Protein AF-A0A3B9T027-F1 (afdb_monomer)

Solvent-accessible surface area (backbone atoms only — not comparable to full-atom values): 17750 Å² total; per-residue (Å²): 95,57,93,76,73,43,94,70,59,98,81,41,46,68,61,54,52,53,51,50,41,50,28,20,41,73,63,66,71,39,81,63,54,68,67,61,58,40,31,71,71,71,42,84,62,74,78,87,55,55,65,62,56,51,53,48,33,57,42,67,70,42,43,47,68,56,41,37,54,47,27,43,74,69,61,72,38,66,57,56,48,52,39,36,62,70,30,32,44,51,44,46,27,30,64,70,68,49,57,57,67,56,43,51,50,54,53,58,74,48,66,81,53,60,66,46,84,79,39,67,69,43,39,50,58,56,44,53,51,50,79,69,47,96,40,74,68,62,42,51,56,48,46,50,77,51,22,32,44,89,70,30,44,40,46,41,39,49,53,49,41,51,54,47,49,52,52,54,50,53,53,54,56,72,68,44,84,79,72,78,77,47,81,86,48,47,47,47,49,50,36,23,74,63,45,61,50,64,89,83,73,79,93,74,89,74,91,37,61,49,53,61,81,52,57,63,54,57,69,41,45,68,58,48,49,33,54,74,72,72,42,94,72,54,71,60,31,53,51,47,41,41,52,41,43,51,52,45,63,56,54,74,78,52,82,44,91,47,72,66,50,19,52,52,52,34,52,52,50,50,52,54,49,30,51,52,27,36,36,36,59,42,62,50,84,40,78,85,40,57,42,44,33,50,51,54,54,19,42,65,36,71,51,32,69,62,43,42,23,48,43,56,65,61,22,66,119

pLDDT: mean 86.24, std 10.93, range [41.25, 97.38]

Sequence (317 aa):
LTQLGLPCQPNDTEIMLAEIKRRFKQFLGKSCPRAVLNWIRGRNPGVTNRRNNYDLCFALEMDEQQTALFFQKHYLTLPFYVKSKVDAVFLYCLHYHKPYQTAVKLLEESSDFVNQENAHTATSQIRSIILQTDDDAVFSRYLSAHCYGNEQQFQLARKIIKLEIEHVKKHIIKFDTESQLTADRLNSATIFELLGYHYQRSEKAIEKKLPKRFTESLPNDVTLGKIIHDEEASYELLRKTMMLLRFYNFYSETVNPDHQTTNENLMDFHAELDEMLFSCGFAQTYLRHPFDCLLLYCANSYDPITTLHTVMEYGRN

Mean predicted aligned error: 7.41 Å

Structure (mmCIF, N/CA/C/O backbone):
data_AF-A0A3B9T027-F1
#
_entry.id   AF-A0A3B9T027-F1
#
loop_
_atom_site.group_PDB
_atom_site.id
_atom_site.type_symbol
_atom_site.label_atom_id
_atom_site.label_alt_id
_atom_site.label_comp_id
_atom_site.label_asym_id
_atom_site.label_entity_id
_atom_site.label_seq_id
_atom_site.pdbx_PDB_ins_code
_atom_site.Cartn_x
_atom_site.Cartn_y
_atom_site.Cartn_z
_atom_site.occupancy
_atom_site.B_iso_or_equiv
_atom_site.auth_seq_id
_atom_site.auth_comp_id
_atom_site.auth_asym_id
_atom_site.auth_atom_id
_atom_site.pdbx_PDB_model_num
ATOM 1 N N . LEU A 1 1 ? -22.800 4.878 8.081 1.00 86.19 1 LEU A N 1
ATOM 2 C CA . LEU A 1 1 ? -23.861 5.563 8.859 1.00 86.19 1 LEU A CA 1
ATOM 3 C C . LEU A 1 1 ? -25.253 5.129 8.416 1.00 86.19 1 LEU A C 1
ATOM 5 O O . LEU A 1 1 ? -25.971 4.595 9.245 1.00 86.19 1 LEU A O 1
ATOM 9 N N . THR A 1 2 ? -25.604 5.241 7.133 1.00 89.25 2 THR A N 1
ATOM 10 C CA . THR A 1 2 ? -26.867 4.685 6.597 1.00 89.25 2 THR A CA 1
ATOM 11 C C . THR A 1 2 ? -27.010 3.182 6.835 1.00 89.25 2 THR A C 1
ATOM 13 O O . THR A 1 2 ? -28.042 2.734 7.316 1.00 89.25 2 THR A O 1
ATOM 16 N N . GLN A 1 3 ? -25.935 2.417 6.621 1.00 88.38 3 GLN A N 1
ATOM 17 C CA . GLN A 1 3 ? -25.863 0.987 6.968 1.00 88.38 3 GLN A CA 1
ATOM 18 C C . GLN A 1 3 ? -26.057 0.700 8.469 1.00 88.38 3 GLN A C 1
ATOM 20 O O . GLN A 1 3 ? -26.401 -0.412 8.838 1.00 88.38 3 GLN A O 1
ATOM 25 N N . LEU A 1 4 ? -25.864 1.707 9.326 1.00 89.56 4 LEU A N 1
ATOM 26 C CA . LEU A 1 4 ? -26.034 1.626 10.779 1.00 89.56 4 LEU A CA 1
ATOM 27 C C . LEU A 1 4 ? -27.395 2.192 11.227 1.00 89.56 4 LEU A C 1
ATOM 29 O O . LEU A 1 4 ? -27.571 2.524 12.396 1.00 89.56 4 LEU A O 1
ATOM 33 N N . GLY A 1 5 ? -28.333 2.371 10.291 1.00 89.50 5 GLY A N 1
ATOM 34 C CA . GLY A 1 5 ? -29.695 2.833 10.564 1.00 89.50 5 GLY A CA 1
ATOM 35 C C . GLY A 1 5 ? -29.865 4.347 10.712 1.00 89.50 5 GLY A C 1
ATOM 36 O O . GLY A 1 5 ? -30.974 4.791 10.993 1.00 89.50 5 GLY A O 1
ATOM 37 N N . LEU A 1 6 ? -28.817 5.157 10.509 1.00 91.44 6 LEU A N 1
ATOM 38 C CA . LEU A 1 6 ? -28.948 6.618 10.518 1.00 91.44 6 LEU A CA 1
ATOM 39 C C . LEU A 1 6 ? -29.329 7.130 9.116 1.00 91.44 6 LEU A C 1
ATOM 41 O O . LEU A 1 6 ? -28.495 7.051 8.208 1.00 91.44 6 LEU A O 1
ATOM 45 N N . PRO A 1 7 ? -30.525 7.711 8.918 1.00 90.50 7 PRO A N 1
ATOM 46 C CA . PRO A 1 7 ? -30.864 8.360 7.660 1.00 90.50 7 PRO A CA 1
ATOM 47 C C . PRO A 1 7 ? -30.074 9.670 7.532 1.00 90.50 7 PRO A C 1
ATOM 49 O O . PRO A 1 7 ? -30.365 10.655 8.206 1.00 90.50 7 PRO A O 1
ATOM 52 N N . CYS A 1 8 ? -29.053 9.676 6.678 1.00 90.56 8 CYS A N 1
ATOM 53 C CA . CYS A 1 8 ? -28.268 10.864 6.351 1.00 90.56 8 CYS A CA 1
ATOM 54 C C . CYS A 1 8 ? -27.805 10.823 4.889 1.00 90.56 8 CYS A C 1
ATOM 56 O O . CYS A 1 8 ? -27.488 9.757 4.357 1.00 90.56 8 CYS A O 1
ATOM 58 N N . GLN A 1 9 ? -27.727 11.991 4.264 1.00 89.44 9 GLN A N 1
ATOM 59 C CA . GLN A 1 9 ? -27.165 12.220 2.938 1.00 89.44 9 GLN A CA 1
ATOM 60 C C . GLN A 1 9 ? -25.695 12.663 3.030 1.00 89.44 9 GLN A C 1
ATOM 62 O O . GLN A 1 9 ? -25.265 13.150 4.079 1.00 89.44 9 GLN A O 1
ATOM 67 N N . PRO A 1 10 ? -24.910 12.567 1.938 1.00 82.62 10 PRO A N 1
ATOM 68 C CA . PRO A 1 10 ? -23.506 12.999 1.927 1.00 82.62 10 PRO A CA 1
ATOM 69 C C . PRO A 1 10 ? -23.278 14.457 2.360 1.00 82.62 10 PRO A C 1
ATOM 71 O O . PRO A 1 10 ? -22.198 14.790 2.838 1.00 82.62 10 PRO A O 1
ATOM 74 N N . ASN A 1 11 ? -24.293 15.314 2.224 1.00 87.50 11 ASN A N 1
ATOM 75 C CA . ASN A 1 11 ? -24.213 16.736 2.563 1.00 87.50 11 ASN A CA 1
ATOM 76 C C . ASN A 1 11 ? -24.648 17.041 4.009 1.00 87.50 11 ASN A C 1
ATOM 78 O O . ASN A 1 11 ? -24.442 18.162 4.476 1.00 87.50 11 ASN A O 1
ATOM 82 N N . ASP A 1 12 ? -25.190 16.059 4.741 1.00 92.81 12 ASP A N 1
ATOM 83 C CA . ASP A 1 12 ? -25.722 16.223 6.101 1.00 92.81 12 ASP A CA 1
ATOM 84 C C . ASP A 1 12 ? -24.601 16.233 7.152 1.00 92.81 12 ASP A C 1
ATOM 86 O O . ASP A 1 12 ? -24.553 15.428 8.086 1.00 92.81 12 ASP A O 1
ATOM 90 N N . THR A 1 13 ? -23.660 17.163 6.986 1.00 92.56 13 THR A N 1
ATOM 91 C CA . THR A 1 13 ? -22.402 17.219 7.740 1.00 92.56 13 THR A CA 1
ATOM 92 C C . THR A 1 13 ? -22.642 17.278 9.249 1.00 92.56 13 THR A C 1
ATOM 94 O O . THR A 1 13 ? -22.005 16.539 9.996 1.00 92.56 13 THR A O 1
ATOM 97 N N . GLU A 1 14 ? -23.592 18.089 9.721 1.00 94.19 14 GLU A N 1
ATOM 98 C CA . GLU A 1 14 ? -23.877 18.214 11.157 1.00 94.19 14 GLU A CA 1
ATOM 99 C C . GLU A 1 14 ? -24.489 16.942 11.759 1.00 94.19 14 GLU A C 1
ATOM 101 O O . GLU A 1 14 ? -24.112 16.549 12.866 1.00 94.19 14 GLU A O 1
ATOM 106 N N . ILE A 1 15 ? -25.355 16.243 11.015 1.00 94.50 15 ILE A N 1
ATOM 107 C CA . ILE A 1 15 ? -25.936 14.962 11.446 1.00 94.50 15 ILE A CA 1
ATOM 108 C C . ILE A 1 15 ? -24.827 13.908 11.552 1.00 94.50 15 ILE A C 1
ATOM 110 O O . ILE A 1 15 ? -24.699 13.237 12.579 1.00 94.50 15 ILE A O 1
ATOM 114 N N . MET A 1 16 ? -23.970 13.810 10.529 1.00 94.12 16 MET A N 1
ATOM 115 C CA . MET A 1 16 ? -22.832 12.886 10.530 1.00 94.12 16 MET A CA 1
ATOM 116 C C . MET A 1 16 ? -21.851 13.184 11.673 1.00 94.12 16 MET A C 1
ATOM 118 O O . MET A 1 16 ? -21.392 12.265 12.353 1.00 94.12 16 MET A O 1
ATOM 122 N N . LEU A 1 17 ? -21.542 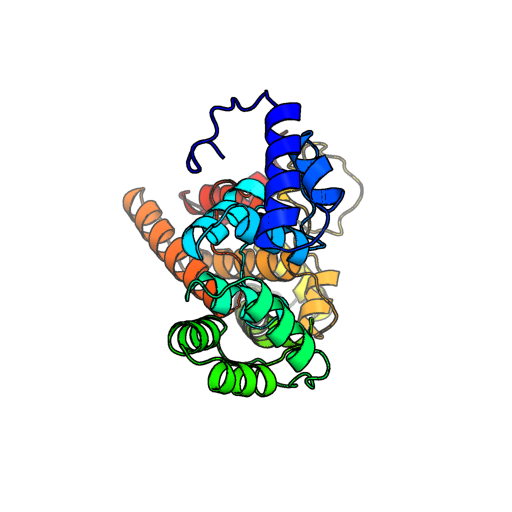14.462 11.923 1.00 95.00 17 LEU A N 1
ATOM 123 C CA . LEU A 1 17 ? -20.649 14.882 13.005 1.00 95.00 17 LEU A CA 1
ATOM 124 C C . LEU A 1 17 ? -21.231 14.568 14.389 1.00 95.00 17 LEU A C 1
ATOM 126 O O . LEU A 1 17 ? -20.488 14.123 15.268 1.00 95.00 17 LEU A O 1
ATOM 130 N N . ALA A 1 18 ? -22.525 14.815 14.603 1.00 95.44 18 ALA A N 1
ATOM 131 C CA . ALA A 1 18 ? -23.197 14.509 15.863 1.00 95.44 18 ALA A CA 1
ATOM 132 C C . ALA A 1 18 ? -23.176 13.002 16.147 1.00 95.44 18 ALA A C 1
ATOM 134 O O . ALA A 1 18 ? -22.784 12.583 17.240 1.00 95.44 18 ALA A O 1
ATOM 135 N N . GLU A 1 19 ? -23.505 12.192 15.143 1.00 95.81 19 GLU A N 1
ATOM 136 C CA . GLU A 1 19 ? -23.540 10.740 15.278 1.00 95.81 19 GLU A CA 1
ATOM 137 C C . GLU A 1 19 ? -22.152 10.139 15.507 1.00 95.81 19 GLU A C 1
ATOM 139 O O . GLU A 1 19 ? -21.972 9.312 16.400 1.00 95.81 19 GLU A O 1
ATOM 144 N N . ILE A 1 20 ? -21.133 10.596 14.774 1.00 94.94 20 ILE A N 1
ATOM 145 C CA . ILE A 1 20 ? -19.765 10.103 14.969 1.00 94.94 20 ILE A CA 1
ATOM 146 C C . ILE A 1 20 ? -19.249 10.473 16.365 1.00 94.94 20 ILE A C 1
ATOM 148 O O . ILE A 1 20 ? -18.671 9.626 17.045 1.00 94.94 20 ILE A O 1
ATOM 152 N N . LYS A 1 21 ? -19.518 11.688 16.867 1.00 96.56 21 LYS A N 1
ATOM 153 C CA . LYS A 1 21 ? -19.178 12.057 18.256 1.00 96.56 21 LYS A CA 1
ATOM 154 C C . LYS A 1 21 ? -19.879 11.160 19.279 1.00 96.56 21 LYS A C 1
ATOM 156 O O . LYS A 1 21 ? -19.240 10.733 20.242 1.00 96.56 21 LYS A O 1
ATOM 161 N N . ARG A 1 22 ? -21.171 10.874 19.077 1.00 96.62 22 ARG A N 1
ATOM 162 C CA . ARG A 1 22 ? -21.962 9.984 19.940 1.00 96.62 22 ARG A CA 1
ATOM 163 C C . ARG A 1 22 ? -21.354 8.582 19.979 1.00 96.62 22 ARG A C 1
ATOM 165 O O . ARG A 1 22 ? -21.135 8.051 21.065 1.00 96.62 22 ARG A O 1
ATOM 172 N N . ARG A 1 23 ? -21.011 8.029 18.814 1.00 96.19 23 ARG A N 1
ATOM 173 C CA . ARG A 1 23 ? -20.407 6.697 18.664 1.00 96.19 23 ARG A CA 1
ATOM 174 C C . ARG A 1 23 ? -19.023 6.592 19.298 1.00 96.19 23 ARG A C 1
ATOM 176 O O . ARG A 1 23 ? -18.778 5.646 20.038 1.00 96.19 23 ARG A O 1
ATOM 183 N N . PHE A 1 24 ? -18.156 7.588 19.110 1.00 96.81 24 PHE A N 1
ATOM 184 C CA . PHE A 1 24 ? -16.854 7.638 19.792 1.00 96.81 24 PHE A CA 1
ATOM 185 C C . PHE A 1 24 ? -17.002 7.598 21.320 1.00 96.81 24 PHE A C 1
ATOM 187 O O . PHE A 1 24 ? -16.288 6.857 21.995 1.00 96.81 24 PHE A O 1
ATOM 194 N N . LYS A 1 25 ? -17.966 8.344 21.872 1.00 96.38 25 LYS A N 1
ATOM 195 C CA . LYS A 1 25 ? -18.230 8.331 23.314 1.00 96.38 25 LYS A CA 1
ATOM 196 C C . LYS A 1 25 ? -18.799 6.988 23.781 1.00 96.38 25 LYS A C 1
ATOM 198 O O . LYS A 1 25 ? -18.360 6.486 24.808 1.00 96.38 25 LYS A O 1
ATOM 203 N N . GLN A 1 26 ? -19.761 6.428 23.047 1.00 95.12 26 GLN A N 1
ATOM 204 C CA . GLN A 1 26 ? -20.444 5.188 23.422 1.00 95.12 26 GLN A CA 1
ATOM 205 C C . GLN A 1 26 ? -19.527 3.962 23.338 1.00 95.12 26 GLN A C 1
ATOM 207 O O . GLN A 1 26 ? -19.472 3.189 24.287 1.00 95.12 26 GLN A O 1
ATOM 212 N N . PHE A 1 27 ? -18.832 3.776 22.215 1.00 94.38 27 PHE A N 1
ATOM 213 C CA . PHE A 1 27 ? -18.096 2.541 21.932 1.00 94.38 27 PHE A CA 1
ATOM 214 C C . PHE A 1 27 ? -16.625 2.607 22.349 1.00 94.38 27 PHE A C 1
ATOM 216 O O . PHE A 1 27 ? -16.059 1.602 22.769 1.00 94.38 27 PHE A O 1
ATOM 223 N N . LEU A 1 28 ? -16.001 3.786 22.261 1.00 95.50 28 LEU A N 1
ATOM 224 C CA . LEU A 1 28 ? -14.572 3.955 22.552 1.00 95.50 28 LEU A CA 1
ATOM 225 C C . LEU A 1 28 ? -14.315 4.684 23.878 1.00 95.50 28 LEU A C 1
ATOM 227 O O . LEU A 1 28 ? -13.164 4.798 24.291 1.00 95.50 28 LEU A O 1
ATOM 231 N N . GLY A 1 29 ? -15.353 5.219 24.531 1.00 94.19 29 GLY A N 1
ATOM 232 C CA . GLY A 1 29 ? -15.216 5.951 25.794 1.00 94.19 29 GLY A CA 1
ATOM 233 C C . GLY A 1 29 ? -14.419 7.256 25.688 1.00 94.19 29 GLY A C 1
ATOM 234 O O . GLY A 1 29 ? -13.969 7.776 26.706 1.00 94.19 29 GLY A O 1
ATOM 235 N N . LYS A 1 30 ? -14.219 7.802 24.478 1.00 94.19 30 LYS A N 1
ATOM 236 C CA . LYS A 1 30 ? -13.351 8.970 24.246 1.00 94.19 30 LYS A CA 1
ATOM 237 C C . LYS A 1 30 ? -13.949 9.989 23.281 1.00 94.19 30 LYS A C 1
ATOM 239 O O . LYS A 1 30 ? -14.942 9.733 22.605 1.00 94.19 30 LYS A O 1
ATOM 244 N N . SER A 1 31 ? -13.341 11.173 23.217 1.00 94.69 31 SER A N 1
ATOM 245 C CA . SER A 1 31 ? -13.745 12.219 22.277 1.00 94.69 31 SER A CA 1
ATOM 246 C C . SER A 1 31 ? -13.278 11.910 20.850 1.00 94.69 31 SER A C 1
ATOM 248 O O . SER A 1 31 ? -12.213 11.334 20.626 1.00 94.69 31 SER A O 1
ATOM 250 N N . CYS A 1 32 ? -14.085 12.309 19.863 1.00 93.31 32 CYS A N 1
ATOM 251 C CA . CYS A 1 32 ? -13.732 12.155 18.454 1.00 93.31 32 CYS A CA 1
ATOM 252 C C . CYS A 1 32 ? -12.531 13.056 18.093 1.00 93.31 32 CYS A C 1
ATOM 254 O O . CYS A 1 32 ? -12.613 14.275 18.293 1.00 93.31 32 CYS A O 1
ATOM 256 N N . PRO A 1 33 ? -11.445 12.511 17.508 1.00 91.81 33 PRO A N 1
ATOM 257 C CA . PRO A 1 33 ? -10.280 13.290 17.102 1.00 91.81 33 PRO A CA 1
ATOM 258 C C . PRO A 1 33 ? -10.619 14.388 16.088 1.00 91.81 33 PRO A C 1
ATOM 260 O O . PRO A 1 33 ? -11.419 14.192 15.170 1.00 91.81 33 PRO A O 1
ATOM 263 N N . ARG A 1 34 ? -9.929 15.535 16.178 1.00 90.19 34 ARG A N 1
ATOM 264 C CA . ARG A 1 34 ? -10.107 16.664 15.243 1.00 90.19 34 ARG A CA 1
ATOM 265 C C . ARG A 1 34 ? -9.846 16.274 13.784 1.00 90.19 34 ARG A C 1
ATOM 267 O O . ARG A 1 34 ? -10.499 16.812 12.897 1.00 90.19 34 ARG A O 1
ATOM 274 N N . ALA A 1 35 ? -8.922 15.342 13.541 1.00 87.25 35 ALA A N 1
ATOM 275 C CA . ALA A 1 35 ? -8.617 14.835 12.204 1.00 87.25 35 ALA A CA 1
ATOM 276 C C . ALA A 1 35 ? -9.842 14.177 11.543 1.00 87.25 35 ALA A C 1
ATOM 278 O O . ALA A 1 35 ? -10.186 14.532 10.420 1.00 87.25 35 ALA A O 1
ATOM 279 N N . VAL A 1 36 ? -10.551 13.312 12.277 1.00 88.94 36 VAL A N 1
ATOM 280 C CA . VAL A 1 36 ? -11.787 12.655 11.817 1.00 88.94 36 VAL A CA 1
ATOM 281 C C . VAL A 1 36 ? -12.885 13.689 11.559 1.00 88.94 36 VAL A C 1
ATOM 283 O O . VAL A 1 36 ? -13.520 13.677 10.509 1.00 88.94 36 VAL A O 1
ATOM 286 N N . LEU A 1 37 ? -13.058 14.652 12.472 1.00 90.88 37 LEU A N 1
ATOM 287 C CA . LEU A 1 37 ? -14.046 15.726 12.304 1.00 90.88 37 LEU A CA 1
ATOM 288 C C . LEU A 1 37 ? -13.762 16.595 11.071 1.00 90.88 37 LEU A C 1
ATOM 290 O O . LEU A 1 37 ? -14.684 17.028 10.389 1.00 90.88 37 LEU A O 1
ATOM 294 N N . ASN A 1 38 ? -12.492 16.882 10.788 1.00 89.75 38 ASN A N 1
ATOM 295 C CA . ASN A 1 38 ? -12.098 17.650 9.610 1.00 89.75 38 ASN A CA 1
ATOM 296 C C . ASN A 1 38 ? -12.300 16.865 8.311 1.00 89.75 38 ASN A C 1
ATOM 298 O O . ASN A 1 38 ? -12.631 17.473 7.296 1.00 89.75 38 ASN A O 1
ATOM 302 N N . TRP A 1 39 ? -12.118 15.545 8.350 1.00 87.19 39 TRP A N 1
ATOM 303 C CA . TRP A 1 39 ? -12.366 14.678 7.205 1.00 87.19 39 TRP A CA 1
ATOM 304 C C . TRP A 1 39 ? -13.842 14.669 6.802 1.00 87.19 39 TRP A C 1
ATOM 306 O O . TRP A 1 39 ? -14.159 14.909 5.642 1.00 87.19 39 TRP A O 1
ATOM 316 N N . ILE A 1 40 ? -14.750 14.535 7.774 1.00 87.38 40 ILE A N 1
ATOM 317 C CA . ILE A 1 40 ? -16.203 14.621 7.536 1.00 87.38 40 ILE A CA 1
ATOM 318 C C . ILE A 1 40 ? -16.594 15.991 6.953 1.00 87.38 40 ILE A C 1
ATOM 320 O O . ILE A 1 40 ? -17.523 16.087 6.162 1.00 87.38 40 ILE A O 1
ATOM 324 N N . ARG A 1 41 ? -15.849 17.053 7.290 1.00 89.88 41 ARG A N 1
ATOM 325 C CA . ARG A 1 41 ? -16.014 18.405 6.722 1.00 89.88 41 ARG A CA 1
ATOM 326 C C . ARG A 1 41 ? -15.372 18.590 5.339 1.00 89.88 41 ARG A C 1
ATOM 328 O O . ARG A 1 41 ? -15.240 19.722 4.883 1.00 89.88 41 ARG A O 1
ATOM 335 N N . GLY A 1 42 ? -14.923 17.516 4.694 1.00 85.25 42 GLY A N 1
ATOM 336 C CA . GLY A 1 42 ? -14.386 17.543 3.334 1.00 85.25 42 GLY A CA 1
ATOM 337 C C . GLY A 1 42 ? -12.890 17.838 3.222 1.00 85.25 42 GLY A C 1
ATOM 338 O O . GLY A 1 42 ? -12.400 18.037 2.113 1.00 85.25 42 GLY A O 1
ATOM 339 N N . ARG A 1 43 ? -12.124 17.862 4.325 1.00 84.75 43 ARG A N 1
ATOM 340 C CA . ARG A 1 43 ? -10.654 17.861 4.205 1.00 84.75 43 ARG A CA 1
ATOM 341 C C . ARG A 1 43 ? -10.167 16.464 3.846 1.00 84.75 43 ARG A C 1
ATOM 343 O O . ARG A 1 43 ? -10.634 15.487 4.420 1.00 84.75 43 ARG A O 1
ATOM 350 N N . ASN A 1 44 ? -9.167 16.372 2.973 1.00 73.38 44 ASN A N 1
ATOM 351 C CA . ASN A 1 44 ? -8.534 15.088 2.684 1.00 73.38 44 ASN A CA 1
ATOM 352 C C . ASN A 1 44 ? -7.973 14.476 3.976 1.00 73.38 44 ASN A C 1
ATOM 354 O O . ASN A 1 44 ? -7.309 15.181 4.750 1.00 73.38 44 ASN A O 1
ATOM 358 N N . PRO A 1 45 ? -8.254 13.194 4.243 1.00 69.25 45 PRO A N 1
ATOM 359 C CA . PRO A 1 45 ? -7.776 12.561 5.450 1.00 69.25 45 PRO A CA 1
ATOM 360 C C . PRO A 1 45 ? -6.265 12.326 5.345 1.00 69.25 45 PRO A C 1
AT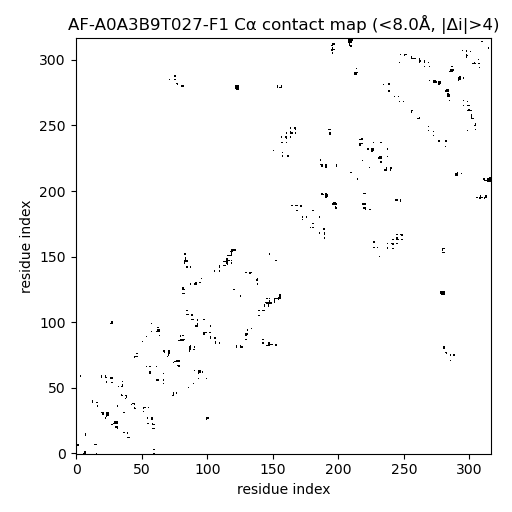OM 362 O O . PRO A 1 45 ? -5.751 11.904 4.312 1.00 69.25 45 PRO A O 1
ATOM 365 N N . GLY A 1 46 ? -5.538 12.604 6.426 1.00 65.56 46 GLY A N 1
ATOM 366 C CA . GLY A 1 46 ? -4.123 12.253 6.514 1.00 65.56 46 GLY A CA 1
ATOM 367 C C . GLY A 1 46 ? -3.942 10.771 6.846 1.00 65.56 46 GLY A C 1
ATOM 368 O O . GLY A 1 46 ? -4.674 10.221 7.667 1.00 65.56 46 GLY A O 1
ATOM 369 N N . VAL A 1 47 ? -2.926 10.137 6.262 1.00 63.72 47 VAL A N 1
ATOM 370 C CA . VAL A 1 47 ? -2.521 8.750 6.574 1.00 63.72 47 VAL A CA 1
ATOM 371 C C . VAL A 1 47 ? -1.557 8.645 7.763 1.00 63.72 47 VAL A C 1
ATOM 373 O O . VAL A 1 47 ? -1.255 7.547 8.217 1.00 63.72 47 VAL A O 1
ATOM 376 N N . THR A 1 48 ? -1.098 9.773 8.312 1.00 62.22 48 THR A N 1
ATOM 377 C CA . THR A 1 48 ? -0.033 9.818 9.329 1.00 62.22 48 THR A CA 1
ATOM 378 C C . THR A 1 48 ? -0.456 9.332 10.714 1.00 62.22 48 THR A C 1
ATOM 380 O O . THR A 1 48 ? 0.390 8.886 11.480 1.00 62.22 48 THR A O 1
ATOM 383 N N . ASN A 1 49 ? -1.748 9.374 11.053 1.00 74.94 49 ASN A N 1
ATOM 384 C CA . ASN A 1 49 ? -2.254 8.854 12.325 1.00 74.94 49 ASN A CA 1
ATOM 385 C C . ASN A 1 49 ? -3.260 7.722 12.078 1.00 74.94 49 ASN A C 1
ATOM 387 O O . ASN A 1 49 ? -4.467 7.894 12.253 1.00 74.94 49 ASN A O 1
ATOM 391 N N . ARG A 1 50 ? -2.738 6.562 11.651 1.00 79.56 50 ARG A N 1
ATOM 392 C CA . ARG A 1 50 ? -3.525 5.357 11.324 1.00 79.56 50 ARG A CA 1
ATOM 393 C C . ARG A 1 50 ? -4.424 4.905 12.476 1.00 79.56 50 ARG A C 1
ATOM 395 O O . ARG A 1 50 ? -5.532 4.446 12.223 1.00 79.56 50 ARG A O 1
ATOM 402 N N . ARG A 1 51 ? -4.014 5.125 13.732 1.00 88.38 51 ARG A N 1
ATOM 403 C CA . ARG A 1 51 ? -4.838 4.826 14.913 1.00 88.38 51 ARG A CA 1
ATOM 404 C C . ARG A 1 51 ? -6.185 5.546 14.876 1.00 88.38 51 ARG A C 1
ATOM 406 O O . ARG A 1 51 ? -7.201 4.901 15.089 1.00 88.38 51 ARG A O 1
ATOM 413 N N . ASN A 1 52 ? -6.219 6.835 14.524 1.00 89.12 52 ASN A N 1
ATOM 414 C CA . ASN A 1 52 ? -7.488 7.566 14.400 1.00 89.12 52 ASN A CA 1
ATOM 415 C C . ASN A 1 52 ? -8.419 6.947 13.345 1.00 89.12 52 ASN A C 1
ATOM 417 O O . ASN A 1 52 ? -9.638 7.023 13.489 1.00 89.12 52 ASN A O 1
ATOM 421 N N . ASN A 1 53 ? -7.853 6.355 12.289 1.00 89.56 53 ASN A N 1
ATOM 422 C CA . ASN A 1 53 ? -8.627 5.710 11.232 1.00 89.56 53 ASN A CA 1
ATOM 423 C C . ASN A 1 53 ? -9.223 4.387 11.729 1.00 89.56 53 ASN A C 1
ATOM 425 O O . ASN A 1 53 ? -10.403 4.143 11.499 1.00 89.56 53 ASN A O 1
ATOM 429 N N . TYR A 1 54 ? -8.466 3.577 12.478 1.00 93.62 54 TYR A N 1
ATOM 430 C CA . TYR A 1 54 ? -9.017 2.376 13.119 1.00 93.62 54 TYR A CA 1
ATOM 431 C C . TYR A 1 54 ? -10.045 2.709 14.194 1.00 93.62 54 TYR A C 1
ATOM 433 O O . TYR A 1 54 ? -11.098 2.087 14.235 1.00 93.62 54 TYR A O 1
ATOM 441 N N . ASP A 1 55 ? -9.794 3.728 15.017 1.00 94.38 55 ASP A N 1
ATOM 442 C CA . ASP A 1 55 ? -10.754 4.194 16.017 1.00 94.38 55 ASP A CA 1
ATOM 443 C C . ASP A 1 55 ? -12.093 4.578 15.368 1.00 94.38 55 ASP A C 1
ATOM 445 O O . ASP A 1 55 ? -13.164 4.256 15.880 1.00 94.38 55 ASP A O 1
ATOM 449 N N . LEU A 1 56 ? -12.041 5.242 14.210 1.00 93.38 56 LEU A N 1
ATOM 450 C CA . LEU A 1 56 ? -13.233 5.532 13.424 1.00 93.38 56 LEU A CA 1
ATOM 451 C C . LEU A 1 56 ? -13.914 4.246 12.934 1.00 93.38 56 LEU A C 1
ATOM 453 O O . LEU A 1 56 ? -15.132 4.152 13.037 1.00 93.38 56 LEU A O 1
ATOM 457 N N . CYS A 1 57 ? -13.159 3.263 12.439 1.00 94.88 57 CYS A N 1
ATOM 458 C CA . CYS A 1 57 ? -13.713 1.978 11.996 1.00 94.88 57 CYS A CA 1
ATOM 459 C C . CYS A 1 57 ? -14.414 1.239 13.149 1.00 94.88 57 CYS A C 1
ATOM 461 O O . CYS A 1 57 ? -15.547 0.800 12.979 1.00 94.88 57 CYS A O 1
ATOM 463 N N . PHE A 1 58 ? -13.821 1.223 14.349 1.00 96.19 58 PHE A N 1
ATOM 464 C CA . PHE A 1 58 ? -14.461 0.711 15.569 1.00 96.19 58 PHE A CA 1
ATOM 465 C C . PHE A 1 58 ? -15.738 1.474 15.923 1.00 96.19 58 PHE A C 1
ATOM 467 O O . PHE A 1 58 ? -16.761 0.868 16.224 1.00 96.19 58 PHE A O 1
ATOM 474 N N . ALA A 1 59 ? -15.709 2.809 15.873 1.00 95.69 59 ALA A N 1
ATOM 475 C CA . ALA A 1 59 ? -16.886 3.626 16.170 1.00 95.69 59 ALA A CA 1
ATOM 476 C C . ALA A 1 59 ? -18.022 3.393 15.158 1.00 95.69 59 ALA A C 1
ATOM 478 O O . ALA A 1 59 ? -19.200 3.556 15.486 1.00 95.69 59 ALA A O 1
ATOM 479 N N . LEU A 1 60 ? -17.669 3.027 13.926 1.00 94.69 60 LEU A N 1
ATOM 480 C CA . LEU A 1 60 ? -18.590 2.660 12.856 1.00 94.69 60 LEU A CA 1
ATOM 481 C C . LEU A 1 60 ? -18.927 1.163 12.836 1.00 94.69 60 LEU A C 1
ATOM 483 O O . LEU A 1 60 ? -19.634 0.750 11.923 1.00 94.69 60 LEU A O 1
ATOM 487 N N . GLU A 1 61 ? -18.464 0.393 13.826 1.00 94.94 61 GLU A N 1
ATOM 488 C CA . GLU A 1 61 ? -18.726 -1.045 13.962 1.00 94.94 61 GLU A CA 1
ATOM 489 C C . GLU A 1 61 ? -18.330 -1.838 12.702 1.00 94.94 61 GLU A C 1
ATOM 491 O O . GLU A 1 61 ? -19.004 -2.789 12.318 1.00 94.94 61 GLU A O 1
ATOM 496 N N . MET A 1 62 ? -17.252 -1.415 12.031 1.00 95.75 62 MET A N 1
ATOM 497 C CA . MET A 1 62 ? -16.737 -2.097 10.846 1.00 95.75 62 MET A CA 1
ATOM 498 C C . MET A 1 62 ? -16.004 -3.385 11.219 1.00 95.75 62 MET A C 1
ATOM 500 O O . MET A 1 62 ? -15.306 -3.431 12.230 1.00 95.75 62 MET A O 1
ATOM 504 N N . ASP A 1 63 ? -16.099 -4.396 10.362 1.00 94.50 63 ASP A N 1
ATOM 505 C CA . ASP A 1 63 ? -15.253 -5.591 10.421 1.00 94.50 63 ASP A CA 1
ATOM 506 C C . ASP A 1 63 ? -13.905 -5.392 9.692 1.00 94.50 63 ASP A C 1
ATOM 508 O O . ASP A 1 63 ? -13.601 -4.312 9.163 1.00 94.50 63 ASP A O 1
ATOM 512 N N . GLU A 1 64 ? -13.068 -6.434 9.667 1.00 93.88 64 GLU A N 1
ATOM 513 C CA . GLU A 1 64 ? -11.789 -6.443 8.945 1.00 93.88 64 GLU A CA 1
ATOM 514 C C . GLU A 1 64 ? -11.941 -6.061 7.458 1.00 93.88 64 GLU A C 1
ATOM 516 O O . GLU A 1 64 ? -11.201 -5.211 6.950 1.00 93.88 64 GLU A O 1
ATOM 521 N N . GLN A 1 65 ? -12.894 -6.673 6.749 1.00 92.19 65 GLN A N 1
ATOM 522 C CA . GLN A 1 65 ? -13.058 -6.516 5.301 1.00 92.19 65 GLN A CA 1
ATOM 523 C C . GLN A 1 65 ? -13.573 -5.117 4.951 1.00 92.19 65 GLN A C 1
ATOM 525 O O . GLN A 1 65 ? -13.058 -4.454 4.045 1.00 92.19 65 GLN A O 1
ATOM 530 N N . GLN A 1 66 ? -14.557 -4.634 5.704 1.00 93.94 66 GLN A N 1
ATOM 531 C CA . GLN A 1 66 ? -15.104 -3.288 5.596 1.00 93.94 66 GLN A CA 1
ATOM 532 C C . GLN A 1 66 ? -14.032 -2.240 5.887 1.00 93.94 66 GLN A C 1
ATOM 534 O O . GLN A 1 66 ? -13.912 -1.267 5.139 1.00 93.94 66 GLN A O 1
ATOM 539 N N . THR A 1 67 ? -13.207 -2.466 6.914 1.00 93.88 67 THR A N 1
ATOM 540 C CA . THR A 1 67 ? -12.074 -1.594 7.247 1.00 93.88 67 THR A CA 1
ATOM 541 C C . THR A 1 67 ? -11.063 -1.545 6.102 1.00 93.88 67 THR A C 1
ATOM 543 O O . THR A 1 67 ? -10.620 -0.461 5.716 1.00 93.88 67 THR A O 1
ATOM 546 N N . ALA A 1 68 ? -10.735 -2.686 5.491 1.00 89.56 68 ALA A N 1
ATOM 547 C CA . ALA A 1 68 ? -9.827 -2.722 4.349 1.00 89.56 68 ALA A CA 1
ATOM 548 C C . ALA A 1 68 ? -10.348 -1.961 3.139 1.00 89.56 68 ALA A C 1
ATOM 550 O O . ALA A 1 68 ? -9.639 -1.117 2.582 1.00 89.56 68 ALA A O 1
ATOM 551 N N . LEU A 1 69 ? -11.614 -2.174 2.795 1.00 87.69 69 LEU A N 1
ATOM 552 C CA . LEU A 1 69 ? -12.258 -1.451 1.710 1.00 87.69 69 LEU A CA 1
ATOM 553 C C . LEU A 1 69 ? -12.322 0.059 1.990 1.00 87.69 69 LEU A C 1
ATOM 555 O O . LEU A 1 69 ? -12.158 0.874 1.080 1.00 87.69 69 LEU A O 1
ATOM 559 N N . PHE A 1 70 ? -12.548 0.440 3.247 1.00 88.56 70 PHE A N 1
ATOM 560 C CA . PHE A 1 70 ? -12.599 1.831 3.682 1.00 88.56 70 PHE A CA 1
ATOM 561 C C . PHE A 1 7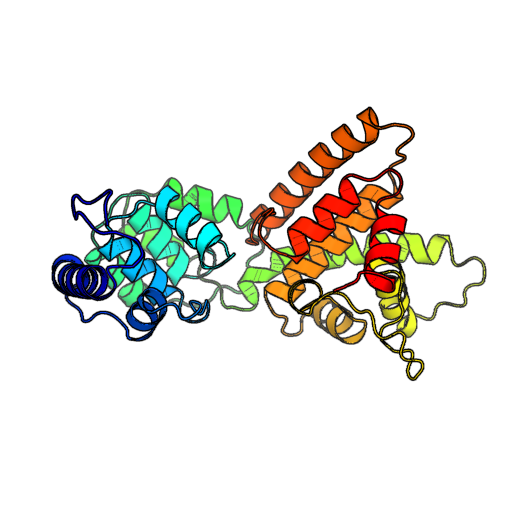0 ? -11.240 2.531 3.529 1.00 88.56 70 PHE A C 1
ATOM 563 O O . PHE A 1 70 ? -11.168 3.611 2.934 1.00 88.56 70 PHE A O 1
ATOM 570 N N . PHE A 1 71 ? -10.157 1.891 3.981 1.00 86.56 71 PHE A N 1
ATOM 571 C CA . PHE A 1 71 ? -8.790 2.397 3.825 1.00 86.56 71 PHE A CA 1
ATOM 572 C C . PHE A 1 71 ? -8.410 2.563 2.348 1.00 86.56 71 PHE A C 1
ATOM 574 O O . PHE A 1 71 ? -7.976 3.644 1.941 1.00 86.56 71 PHE A O 1
ATOM 581 N N . GLN A 1 72 ? -8.673 1.553 1.518 1.00 79.56 72 GLN A N 1
ATOM 582 C CA . GLN A 1 72 ? -8.386 1.620 0.084 1.00 79.56 72 GLN A CA 1
ATOM 583 C C . GLN A 1 72 ? -9.165 2.745 -0.610 1.00 79.56 72 GLN A C 1
ATOM 585 O O . GLN A 1 72 ? -8.600 3.502 -1.398 1.00 79.56 72 GLN A O 1
ATOM 590 N N . LYS A 1 73 ? -10.458 2.908 -0.305 1.00 81.06 73 LYS A N 1
ATOM 591 C CA . LYS A 1 73 ? -11.309 3.908 -0.971 1.00 81.06 73 LYS A CA 1
ATOM 592 C C . LYS A 1 73 ? -11.004 5.345 -0.570 1.00 81.06 73 LYS A C 1
ATOM 594 O O . LYS A 1 73 ? -11.075 6.222 -1.428 1.00 81.06 73 LYS A O 1
ATOM 599 N N . HIS A 1 74 ? -10.714 5.591 0.705 1.00 80.75 74 HIS A N 1
ATOM 600 C CA . HIS A 1 74 ? -10.646 6.954 1.242 1.00 80.75 74 HIS A CA 1
ATOM 601 C C . HIS A 1 74 ? -9.230 7.433 1.558 1.00 80.75 74 HIS A C 1
ATOM 603 O O . HIS A 1 74 ? -9.009 8.640 1.620 1.00 80.75 74 HIS A O 1
ATOM 609 N N . TYR A 1 75 ? -8.283 6.511 1.730 1.00 76.75 75 TYR A N 1
ATOM 610 C CA . TYR A 1 75 ? -6.903 6.816 2.106 1.00 76.75 75 TYR A CA 1
ATOM 611 C C . TYR A 1 75 ? -5.880 6.306 1.087 1.00 76.75 75 TYR A C 1
ATOM 613 O O . TYR A 1 75 ? -4.700 6.610 1.236 1.00 76.75 75 TYR A O 1
ATOM 621 N N . LEU A 1 76 ? -6.319 5.550 0.069 1.00 73.06 76 LEU A N 1
ATOM 622 C CA . LEU A 1 76 ? -5.470 4.976 -0.984 1.00 73.06 76 LEU A CA 1
ATOM 623 C C . LEU A 1 76 ? -4.279 4.176 -0.424 1.00 73.06 76 LEU A C 1
ATOM 625 O O . LEU A 1 76 ? -3.188 4.185 -0.979 1.00 73.06 76 LEU A O 1
ATOM 629 N N . THR A 1 77 ? -4.483 3.502 0.706 1.00 74.56 77 THR A N 1
ATOM 630 C CA . THR A 1 77 ? -3.460 2.718 1.406 1.00 74.56 77 THR A CA 1
ATOM 631 C C . THR A 1 77 ? -4.088 1.429 1.927 1.00 74.56 77 THR A C 1
ATOM 633 O O . THR A 1 77 ? -5.306 1.377 2.116 1.00 74.56 77 THR A O 1
ATOM 636 N N . LEU A 1 78 ? -3.292 0.387 2.180 1.00 76.81 78 LEU A N 1
ATOM 637 C CA . LEU A 1 78 ? -3.809 -0.779 2.896 1.00 76.81 78 LEU A CA 1
ATOM 638 C C . LEU A 1 78 ? -4.001 -0.453 4.376 1.00 76.81 78 LEU A C 1
ATOM 640 O O . LEU A 1 78 ? -3.198 0.305 4.936 1.00 76.81 78 LEU A O 1
ATOM 644 N N . PRO A 1 79 ? -5.005 -1.046 5.042 1.00 83.62 79 PRO A N 1
ATOM 645 C CA . PRO A 1 79 ? -4.950 -1.210 6.490 1.00 83.62 79 PRO A CA 1
ATOM 646 C C . PRO A 1 79 ? -3.928 -2.309 6.860 1.00 83.62 79 PRO A C 1
ATOM 648 O O . PRO A 1 79 ? -3.391 -2.999 6.000 1.00 83.62 79 PRO A O 1
ATOM 651 N N . PHE A 1 80 ? -3.725 -2.525 8.151 1.00 86.88 80 PHE A N 1
ATOM 652 C CA . PHE A 1 80 ? -3.123 -3.729 8.721 1.00 86.88 80 PHE A CA 1
ATOM 653 C C . PHE A 1 80 ? -1.720 -4.077 8.201 1.00 86.88 80 PHE A C 1
ATOM 655 O O . PHE A 1 80 ? -1.468 -5.199 7.768 1.00 86.88 80 PHE A O 1
ATOM 6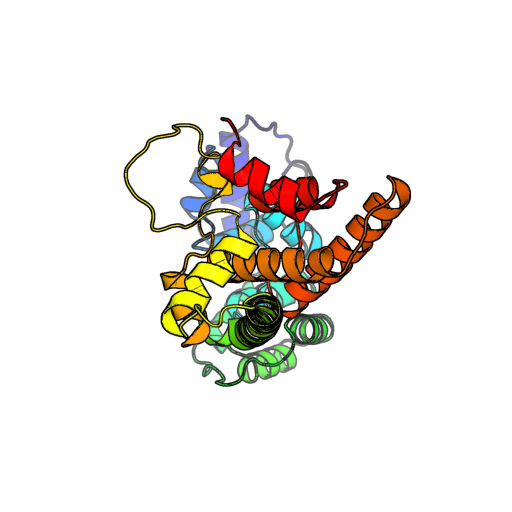62 N N . TYR A 1 81 ? -0.765 -3.151 8.293 1.00 82.00 81 TYR A N 1
ATOM 663 C CA . TYR A 1 81 ? 0.651 -3.505 8.203 1.00 82.00 81 TYR A CA 1
ATOM 664 C C . TYR A 1 81 ? 1.025 -4.404 9.386 1.00 82.00 81 TYR A C 1
ATOM 666 O O . TYR A 1 81 ? 1.453 -3.918 10.421 1.00 82.00 81 TYR A O 1
ATOM 674 N N . VAL A 1 82 ? 0.855 -5.720 9.256 1.00 82.75 82 VAL A N 1
ATOM 675 C CA . VAL A 1 82 ? 0.951 -6.682 10.375 1.00 82.75 82 VAL A CA 1
ATOM 676 C C . VAL A 1 82 ? 2.325 -6.767 11.049 1.00 82.75 82 VAL A C 1
ATOM 678 O O . VAL A 1 82 ? 2.448 -7.358 12.113 1.00 82.75 82 VAL A O 1
ATOM 681 N N . LYS A 1 83 ? 3.359 -6.162 10.455 1.00 81.00 83 LYS A N 1
ATOM 682 C CA . LYS A 1 83 ? 4.677 -5.980 11.083 1.00 81.00 83 LYS A CA 1
ATOM 683 C C . LYS A 1 83 ? 4.724 -4.781 12.041 1.00 81.00 83 LYS A C 1
ATOM 685 O O . LYS A 1 83 ? 5.576 -4.735 12.923 1.00 81.00 83 LYS A O 1
ATOM 690 N N . SER A 1 84 ? 3.801 -3.832 11.886 1.00 82.25 84 SER A N 1
ATOM 691 C CA . SER A 1 84 ? 3.523 -2.784 12.861 1.00 82.25 84 SER A CA 1
ATOM 692 C C . SER A 1 84 ? 2.622 -3.338 13.954 1.00 82.25 84 SER A C 1
ATOM 694 O O . SER A 1 84 ? 1.518 -3.825 13.708 1.00 82.25 84 SER A O 1
ATOM 696 N N . LYS A 1 85 ? 3.077 -3.170 15.192 1.00 86.38 85 LYS A N 1
ATOM 697 C CA . LYS A 1 85 ? 2.364 -3.574 16.402 1.00 86.38 85 LYS A CA 1
ATOM 698 C C . LYS A 1 85 ? 0.930 -3.049 16.457 1.00 86.38 85 LYS A C 1
ATOM 700 O O . LYS A 1 85 ? -0.000 -3.783 16.769 1.00 86.38 85 LYS A O 1
ATOM 705 N N . VAL A 1 86 ? 0.757 -1.772 16.117 1.00 89.12 86 VAL A N 1
ATOM 706 C CA . VAL A 1 86 ? -0.548 -1.102 16.163 1.00 89.12 86 VAL A CA 1
ATOM 707 C C . VAL A 1 86 ? -1.516 -1.741 15.174 1.00 89.12 86 VAL A C 1
ATOM 709 O O . VAL A 1 86 ? -2.653 -2.056 15.513 1.00 89.12 86 VAL A O 1
ATOM 712 N N . ASP A 1 87 ? -1.042 -1.954 13.956 1.00 89.75 87 ASP A N 1
ATOM 713 C CA . ASP A 1 87 ? -1.832 -2.495 12.862 1.00 89.75 87 ASP A CA 1
ATOM 714 C C . ASP A 1 87 ? -2.158 -3.981 13.070 1.00 89.75 87 ASP A C 1
ATOM 716 O O . ASP A 1 87 ? -3.274 -4.397 12.766 1.00 89.75 87 ASP A O 1
ATOM 720 N N . ALA A 1 88 ? -1.231 -4.759 13.638 1.00 91.06 88 ALA A N 1
ATOM 721 C CA . ALA A 1 88 ? -1.455 -6.154 14.012 1.00 91.06 88 ALA A CA 1
ATOM 722 C C . ALA A 1 88 ? -2.554 -6.295 15.076 1.00 91.06 88 ALA A C 1
ATOM 724 O O . ALA A 1 88 ? -3.452 -7.120 14.917 1.00 91.06 88 ALA A O 1
ATOM 725 N N . VAL A 1 89 ? -2.523 -5.466 16.129 1.00 94.00 89 VAL A N 1
ATOM 726 C CA . VAL A 1 89 ? -3.563 -5.467 17.174 1.00 94.00 89 VAL A CA 1
ATOM 727 C C . VAL A 1 89 ? -4.926 -5.128 16.577 1.00 94.00 89 VAL A C 1
ATOM 729 O O . VAL A 1 89 ? -5.909 -5.812 16.853 1.00 94.00 89 VAL A O 1
ATOM 732 N N . PHE A 1 90 ? -5.001 -4.098 15.731 1.00 95.31 90 PHE A N 1
ATOM 733 C CA . PHE A 1 90 ? -6.269 -3.727 15.111 1.00 95.31 90 PHE A CA 1
ATOM 734 C C . PHE A 1 90 ? -6.783 -4.779 14.126 1.00 95.31 90 PHE A C 1
ATOM 736 O O . PHE A 1 90 ? -7.989 -5.014 14.111 1.00 95.31 90 PHE A O 1
ATOM 743 N N . LEU A 1 91 ? -5.906 -5.444 13.365 1.00 94.50 91 LEU A N 1
ATOM 744 C CA . LEU A 1 91 ? -6.292 -6.583 12.529 1.00 94.50 91 LEU A CA 1
ATOM 745 C C . LEU A 1 91 ? -6.929 -7.686 13.375 1.00 94.50 91 LEU A C 1
ATOM 747 O O . LEU A 1 91 ? -8.048 -8.100 13.092 1.00 94.50 91 LEU A O 1
ATOM 751 N N . TYR A 1 92 ? -6.227 -8.123 14.423 1.00 95.62 92 TYR A N 1
ATOM 752 C CA . TYR A 1 92 ? -6.689 -9.170 15.330 1.00 95.62 92 TYR A CA 1
ATOM 753 C C . TYR A 1 92 ? -8.064 -8.837 15.920 1.00 95.62 92 TYR A C 1
ATOM 755 O O . TYR A 1 92 ? -9.008 -9.621 15.813 1.00 95.62 92 TYR A O 1
ATOM 763 N N . CYS A 1 93 ? -8.210 -7.637 16.490 1.00 96.75 93 CYS A N 1
ATOM 764 C CA . CYS A 1 93 ? -9.458 -7.250 17.133 1.00 96.75 93 CYS A CA 1
ATOM 765 C C . CYS A 1 93 ? -10.620 -7.087 16.143 1.00 96.75 93 CYS A C 1
ATOM 767 O O . CYS A 1 93 ? -11.737 -7.467 16.480 1.00 96.75 93 CYS A O 1
ATOM 769 N N . LEU A 1 94 ? -10.387 -6.547 14.942 1.00 96.44 94 LEU A N 1
ATOM 770 C CA . LEU A 1 94 ? -11.445 -6.381 13.936 1.00 96.44 94 LEU A CA 1
ATOM 771 C C . LEU A 1 94 ? -11.843 -7.705 13.279 1.00 96.44 94 LEU A C 1
ATOM 773 O O . LEU A 1 94 ? -13.010 -7.868 12.933 1.00 96.44 94 LEU A O 1
ATOM 777 N N . HIS A 1 95 ? -10.906 -8.645 13.134 1.00 96.00 95 HIS A N 1
ATOM 778 C CA . HIS A 1 95 ? -11.178 -9.971 12.583 1.00 96.00 95 HIS A CA 1
ATOM 779 C C . HIS A 1 95 ? -12.037 -10.821 13.529 1.00 96.00 95 HIS A C 1
ATOM 781 O O . HIS A 1 95 ? -13.043 -11.385 13.114 1.00 96.00 95 HIS A O 1
ATOM 787 N N . TYR A 1 96 ? -11.688 -10.858 14.819 1.00 95.69 96 TYR A N 1
ATOM 788 C CA . TYR A 1 96 ? -12.420 -11.636 15.829 1.00 95.69 96 TYR A CA 1
ATOM 789 C C . TYR A 1 96 ? -13.506 -10.837 16.561 1.00 95.69 96 TYR A C 1
ATOM 791 O O . TYR A 1 96 ? -13.984 -11.261 17.614 1.00 95.69 96 TYR A O 1
ATOM 799 N N . HIS A 1 97 ? -13.874 -9.660 16.044 1.00 94.94 97 HIS A N 1
ATOM 800 C CA . HIS A 1 97 ? -14.875 -8.762 16.632 1.00 94.94 97 HIS A CA 1
ATOM 801 C C . HIS A 1 97 ? -14.665 -8.486 18.135 1.00 94.94 97 HIS A C 1
ATOM 803 O O . HIS A 1 97 ? -15.619 -8.378 18.912 1.00 94.94 97 HIS A O 1
ATOM 809 N N . LYS A 1 98 ? -13.404 -8.370 18.570 1.00 95.69 98 LYS A N 1
ATOM 810 C CA . LYS A 1 98 ? -13.073 -8.034 19.958 1.00 95.69 98 LYS A CA 1
ATOM 811 C C . LYS A 1 98 ? -13.505 -6.590 20.254 1.00 95.69 98 LYS A C 1
ATOM 813 O O . LYS A 1 98 ? -13.387 -5.723 19.385 1.00 95.69 98 LYS A O 1
ATOM 818 N N . PRO A 1 99 ? -13.961 -6.285 21.479 1.00 95.00 99 PRO A N 1
ATOM 819 C CA . PRO A 1 99 ? -14.324 -4.923 21.849 1.00 95.00 99 PRO A CA 1
ATOM 820 C C . PRO A 1 99 ? -13.103 -3.995 21.814 1.00 95.00 99 PRO A C 1
ATOM 822 O O . PRO A 1 99 ? -11.964 -4.420 22.015 1.00 95.00 99 PRO A O 1
ATOM 825 N N . TYR A 1 100 ? -13.340 -2.695 21.625 1.00 96.00 100 TYR A N 1
ATOM 826 C CA . TYR A 1 100 ? -12.270 -1.694 21.545 1.00 96.00 100 TYR A CA 1
ATOM 827 C C . TYR A 1 100 ? -11.340 -1.701 22.772 1.00 96.00 100 TYR A C 1
ATOM 829 O O . TYR A 1 100 ? -10.140 -1.464 22.656 1.00 96.00 100 TYR A O 1
ATOM 837 N N . GLN A 1 101 ? -11.876 -2.017 23.953 1.00 95.38 101 GLN A N 1
ATOM 838 C CA . GLN A 1 101 ? -11.121 -2.130 25.200 1.00 95.38 101 GLN A CA 1
ATOM 839 C C . GLN A 1 101 ? -10.037 -3.214 25.127 1.00 95.38 101 GLN A C 1
ATOM 841 O O . GLN A 1 101 ? -8.959 -3.017 25.681 1.00 95.38 101 GLN A O 1
ATOM 846 N N . THR A 1 102 ? -10.275 -4.313 24.402 1.00 96.19 102 THR A N 1
ATOM 847 C CA . THR A 1 102 ? -9.254 -5.343 24.158 1.00 96.19 102 THR A CA 1
ATOM 848 C C . THR A 1 102 ? -8.112 -4.780 23.318 1.00 96.19 102 THR A C 1
ATOM 850 O O . THR A 1 102 ? -6.951 -4.987 23.661 1.00 96.19 102 THR A O 1
ATOM 853 N N . ALA A 1 103 ? -8.414 -3.996 22.276 1.00 95.88 103 ALA A N 1
ATOM 854 C CA . ALA A 1 103 ? -7.382 -3.336 21.477 1.00 95.88 103 ALA A CA 1
ATOM 855 C C . ALA A 1 103 ? -6.550 -2.358 22.325 1.00 95.88 103 ALA A C 1
ATOM 857 O O . ALA A 1 103 ? -5.329 -2.341 22.218 1.00 95.88 103 ALA A O 1
ATOM 858 N N . VAL A 1 104 ? -7.188 -1.572 23.202 1.00 95.25 104 VAL A N 1
ATOM 859 C CA . VAL A 1 104 ? -6.481 -0.669 24.130 1.00 95.25 104 VAL A CA 1
ATOM 860 C C . VAL A 1 104 ? -5.551 -1.453 25.054 1.00 95.25 104 VAL A C 1
ATOM 862 O O . VAL A 1 104 ? -4.367 -1.136 25.109 1.00 95.25 104 VAL A O 1
ATOM 865 N N . LYS A 1 105 ? -6.061 -2.509 25.697 1.00 95.75 105 LYS A N 1
ATOM 866 C CA . LYS A 1 105 ? -5.282 -3.372 26.590 1.00 95.75 105 LYS A CA 1
ATOM 867 C C . LYS A 1 105 ? -4.066 -3.975 25.879 1.00 95.75 105 LYS A C 1
ATOM 869 O O . LYS A 1 105 ? -2.955 -3.851 26.374 1.00 95.75 105 LYS A O 1
ATOM 874 N N . LEU A 1 106 ? -4.252 -4.571 24.700 1.00 95.00 106 LEU A N 1
ATOM 875 C CA . LEU A 1 106 ? -3.156 -5.175 23.932 1.00 95.00 106 LEU A CA 1
ATOM 876 C C . LEU A 1 106 ? -2.124 -4.135 23.470 1.00 95.00 106 LEU A C 1
ATOM 878 O O . LEU A 1 106 ? -0.928 -4.419 23.437 1.00 95.00 106 LEU A O 1
ATOM 882 N N . LEU A 1 107 ? -2.550 -2.918 23.119 1.00 93.62 107 LEU A N 1
ATOM 883 C CA . LEU A 1 107 ? -1.631 -1.827 22.772 1.00 93.62 107 LEU A CA 1
ATOM 884 C C . LEU A 1 107 ? -0.814 -1.341 23.977 1.00 93.62 107 LEU A C 1
ATOM 886 O O . LEU A 1 107 ? 0.348 -0.982 23.800 1.00 93.62 107 LEU A O 1
ATOM 890 N N . GLU A 1 108 ? -1.415 -1.315 25.167 1.00 93.38 108 GLU A N 1
ATOM 891 C CA . GLU A 1 108 ? -0.743 -0.965 26.423 1.00 93.38 108 GLU A CA 1
ATOM 892 C C . GLU A 1 108 ? 0.241 -2.057 26.845 1.00 93.38 108 GLU A C 1
ATOM 894 O O . GLU A 1 108 ? 1.412 -1.768 27.040 1.0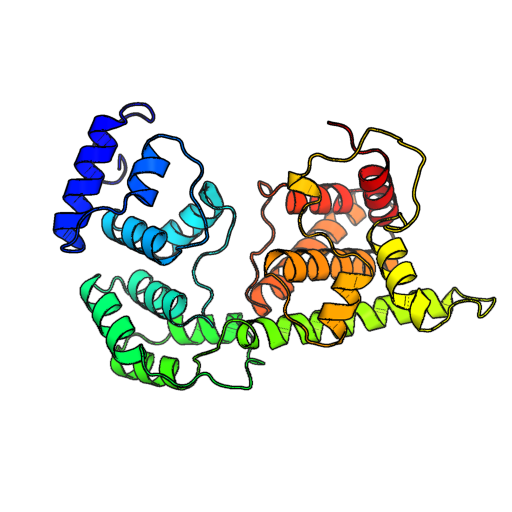0 93.38 108 GLU A O 1
ATOM 899 N N . GLU A 1 109 ? -0.185 -3.321 26.890 1.00 91.56 109 GLU A N 1
ATOM 900 C CA . GLU A 1 109 ? 0.682 -4.457 27.244 1.00 91.56 109 GLU A CA 1
ATOM 901 C C . GLU A 1 109 ? 1.871 -4.609 26.293 1.00 91.56 109 GLU A C 1
ATOM 903 O O . GLU A 1 109 ? 2.955 -5.032 26.691 1.00 91.56 109 GLU A O 1
ATOM 908 N N . SER A 1 110 ? 1.671 -4.252 25.028 1.00 89.88 110 SER A N 1
ATOM 909 C CA . SER A 1 110 ? 2.705 -4.352 24.011 1.00 89.88 110 SER A CA 1
ATOM 910 C C . SER A 1 110 ? 3.579 -3.102 23.910 1.00 89.88 110 SER A C 1
ATOM 912 O O . SER A 1 110 ? 4.516 -3.098 23.109 1.00 89.88 110 SER A O 1
ATOM 914 N N . SER A 1 111 ? 3.322 -2.031 24.682 1.00 87.00 111 SER A N 1
ATOM 915 C CA . SER A 1 111 ? 4.046 -0.751 24.570 1.00 87.00 111 SER A CA 1
ATOM 916 C C . SER A 1 111 ? 5.559 -0.927 24.655 1.00 87.00 111 SER A C 1
ATOM 918 O O . SER A 1 111 ? 6.268 -0.338 23.839 1.00 87.00 111 SER A O 1
ATOM 920 N N . ASP A 1 112 ? 5.997 -1.827 25.534 1.00 86.19 112 ASP A N 1
ATOM 921 C CA . ASP A 1 112 ? 7.395 -2.019 25.925 1.00 86.19 112 ASP A CA 1
ATOM 922 C C . ASP A 1 112 ? 8.061 -3.214 25.222 1.00 86.19 112 ASP A C 1
ATOM 924 O O . ASP A 1 112 ? 9.170 -3.618 25.572 1.00 86.19 112 ASP A O 1
ATOM 928 N N . PHE A 1 113 ? 7.399 -3.809 24.224 1.00 87.88 113 PHE A N 1
ATOM 929 C CA . PHE A 1 113 ? 7.985 -4.905 23.454 1.00 87.88 113 PHE A CA 1
ATOM 930 C C . PHE A 1 113 ? 9.218 -4.442 22.675 1.00 87.88 113 PHE A C 1
ATOM 932 O O . PHE A 1 113 ? 9.231 -3.380 22.049 1.00 87.88 113 PHE A O 1
ATOM 939 N N . VAL A 1 114 ? 10.252 -5.281 22.696 1.00 84.38 114 VAL A N 1
ATOM 940 C CA . VAL A 1 114 ? 11.515 -5.031 22.001 1.00 84.38 114 VAL A CA 1
ATOM 941 C C . VAL A 1 114 ? 11.344 -5.327 20.512 1.00 84.38 114 VAL A C 1
ATOM 943 O O . VAL A 1 114 ? 10.791 -6.360 20.130 1.00 84.38 114 VAL A O 1
ATOM 946 N N . ASN A 1 115 ? 11.837 -4.418 19.669 1.00 82.62 115 ASN A N 1
ATOM 947 C CA . ASN A 1 115 ? 11.852 -4.626 18.226 1.00 82.62 115 ASN A CA 1
ATOM 948 C C . ASN A 1 115 ? 12.822 -5.749 17.856 1.00 82.62 115 ASN A C 1
ATOM 950 O O . ASN A 1 115 ? 13.974 -5.760 18.282 1.00 82.62 115 ASN A O 1
ATOM 954 N N . GLN A 1 116 ? 12.357 -6.655 17.011 1.00 81.81 116 GLN A N 1
ATOM 955 C CA . GLN A 1 116 ? 13.137 -7.745 16.454 1.00 81.81 116 GLN A CA 1
ATOM 956 C C . GLN A 1 116 ? 13.966 -7.251 15.265 1.00 81.81 116 GLN A C 1
ATOM 958 O O . GLN A 1 116 ? 13.505 -6.428 14.470 1.00 81.81 116 GLN A O 1
ATOM 963 N N . GLU A 1 117 ? 15.182 -7.778 15.120 1.00 72.00 117 GLU A N 1
ATOM 964 C CA . GLU A 1 117 ? 16.139 -7.311 14.107 1.00 72.00 117 GLU A CA 1
ATOM 965 C C . GLU A 1 117 ? 15.897 -7.904 12.711 1.00 72.00 117 GLU A C 1
ATOM 967 O O . GLU A 1 117 ? 16.217 -7.258 11.716 1.00 72.00 117 GLU A O 1
ATOM 972 N N . ASN A 1 118 ? 15.288 -9.094 12.626 1.00 71.44 118 ASN A N 1
ATOM 973 C CA . ASN A 1 118 ? 15.173 -9.869 11.385 1.00 71.44 118 ASN A CA 1
ATOM 974 C C . ASN A 1 118 ? 13.709 -10.062 10.956 1.00 71.44 118 ASN A C 1
ATOM 976 O O . ASN A 1 118 ? 13.045 -11.025 11.343 1.00 71.44 118 ASN A O 1
ATOM 980 N N . ALA A 1 119 ? 13.203 -9.173 10.102 1.00 70.62 119 ALA A N 1
ATOM 981 C CA . ALA A 1 119 ? 11.841 -9.206 9.560 1.00 70.62 119 ALA A CA 1
ATOM 982 C C . ALA A 1 119 ? 11.763 -9.849 8.162 1.00 70.62 119 ALA A C 1
ATOM 984 O O . ALA A 1 119 ? 11.055 -9.359 7.271 1.00 70.62 119 ALA A O 1
ATOM 985 N N . HIS A 1 120 ? 12.500 -10.941 7.946 1.00 67.75 120 HIS A N 1
ATOM 986 C CA . HIS A 1 120 ? 12.524 -11.652 6.660 1.00 67.75 120 HIS A CA 1
ATOM 987 C C . HIS A 1 120 ? 11.290 -12.518 6.409 1.00 67.75 120 HIS A C 1
ATOM 989 O O . HIS A 1 120 ? 11.051 -12.912 5.269 1.00 67.75 120 HIS A O 1
ATOM 995 N N . THR A 1 121 ? 10.503 -12.795 7.446 1.00 74.44 121 THR A N 1
ATOM 996 C CA . THR A 1 121 ? 9.236 -13.512 7.313 1.00 74.44 121 THR A CA 1
ATOM 997 C C . THR A 1 121 ? 8.298 -12.745 6.383 1.00 74.44 121 THR A C 1
ATOM 999 O O . THR A 1 121 ? 8.158 -11.516 6.485 1.00 74.44 121 THR A O 1
ATOM 1002 N N . ALA A 1 122 ? 7.659 -13.475 5.468 1.00 77.06 122 ALA A N 1
ATOM 1003 C CA . ALA A 1 122 ? 6.696 -12.898 4.545 1.00 77.06 122 ALA A CA 1
ATOM 1004 C C . ALA A 1 122 ? 5.531 -12.279 5.325 1.00 77.06 122 ALA A C 1
ATOM 1006 O O . ALA A 1 122 ? 4.981 -12.891 6.245 1.00 77.06 122 ALA A O 1
ATOM 1007 N N . THR A 1 123 ? 5.136 -11.060 4.956 1.00 80.19 123 THR A N 1
ATOM 1008 C CA . THR A 1 123 ? 4.041 -10.342 5.623 1.00 80.19 123 THR A CA 1
ATOM 1009 C C . THR A 1 123 ? 2.726 -11.124 5.524 1.00 80.19 123 THR A C 1
ATOM 1011 O O . THR A 1 123 ? 1.938 -11.137 6.467 1.00 80.19 123 THR A O 1
ATOM 1014 N N . SER A 1 124 ? 2.525 -11.857 4.426 1.00 77.25 124 SER A N 1
ATOM 1015 C CA . SER A 1 124 ? 1.401 -12.776 4.223 1.00 77.25 124 SER A CA 1
ATOM 1016 C C . SER A 1 124 ? 1.345 -13.905 5.258 1.00 77.25 124 SER A C 1
ATOM 1018 O O . SER A 1 124 ? 0.273 -14.207 5.779 1.00 77.25 124 SER A O 1
ATOM 1020 N N . GLN A 1 125 ? 2.494 -14.490 5.610 1.00 81.94 125 GLN A N 1
ATOM 1021 C CA . GLN A 1 125 ? 2.590 -15.537 6.631 1.00 81.94 125 GLN A CA 1
ATOM 1022 C C . GLN A 1 125 ? 2.278 -14.980 8.021 1.00 81.94 125 GLN A C 1
ATOM 1024 O O . GLN A 1 125 ? 1.503 -15.583 8.757 1.00 81.94 125 GLN A O 1
ATOM 1029 N N . ILE A 1 126 ? 2.818 -13.799 8.349 1.00 84.00 126 ILE A N 1
ATOM 1030 C CA . ILE A 1 126 ? 2.507 -13.098 9.605 1.00 84.00 126 ILE A CA 1
ATOM 1031 C C . ILE A 1 126 ? 0.998 -12.868 9.707 1.00 84.00 126 ILE A C 1
ATOM 1033 O O . ILE A 1 126 ? 0.377 -13.220 10.707 1.00 84.00 126 ILE A O 1
ATOM 1037 N N . ARG A 1 127 ? 0.386 -12.348 8.637 1.00 86.88 127 ARG A N 1
ATOM 1038 C CA . ARG A 1 127 ? -1.060 -12.128 8.578 1.00 86.88 127 ARG A CA 1
ATOM 1039 C C . ARG A 1 127 ? -1.837 -13.428 8.778 1.00 86.88 127 ARG A C 1
ATOM 1041 O O . ARG A 1 127 ? -2.753 -13.446 9.588 1.00 86.88 127 ARG A O 1
ATOM 1048 N N . SER A 1 128 ? -1.458 -14.509 8.097 1.00 88.06 128 SER A N 1
ATOM 1049 C CA . SER A 1 128 ? -2.122 -15.811 8.241 1.00 88.06 128 SER A CA 1
ATOM 1050 C C . SER A 1 128 ? -2.102 -16.322 9.682 1.00 88.06 128 SER A C 1
ATOM 1052 O O . SER A 1 128 ? -3.106 -16.857 10.136 1.00 88.06 128 SER A O 1
ATOM 1054 N N . ILE A 1 129 ? -0.990 -16.150 10.402 1.00 89.50 129 ILE A N 1
ATOM 1055 C CA . ILE A 1 129 ? -0.877 -16.584 11.802 1.00 89.50 129 ILE A CA 1
ATOM 1056 C C . ILE A 1 129 ? -1.815 -15.769 12.699 1.00 89.50 129 ILE A C 1
ATOM 1058 O O . ILE A 1 129 ? -2.529 -16.344 13.519 1.00 89.50 129 ILE A O 1
ATOM 1062 N N . ILE A 1 130 ? -1.863 -14.444 12.515 1.00 90.94 130 ILE A N 1
ATOM 1063 C CA . ILE A 1 130 ? -2.770 -13.567 13.272 1.00 90.94 130 ILE A CA 1
ATOM 1064 C C . ILE A 1 130 ? -4.231 -13.987 13.064 1.00 90.94 130 ILE A C 1
ATOM 1066 O O . ILE A 1 130 ? -4.974 -14.103 14.032 1.00 90.94 130 ILE A O 1
ATOM 1070 N N . LEU A 1 131 ? -4.622 -14.268 11.818 1.00 91.44 131 LEU A N 1
ATOM 1071 C CA . LEU A 1 131 ? -5.982 -14.689 11.451 1.00 91.44 131 LEU A CA 1
ATOM 1072 C C . LEU A 1 131 ? -6.344 -16.117 11.902 1.00 91.44 131 LEU A C 1
ATOM 1074 O O . LEU A 1 131 ? -7.486 -16.542 11.745 1.00 91.44 131 LEU A O 1
ATOM 1078 N N . GLN A 1 132 ? -5.385 -16.878 12.428 1.00 93.00 132 GLN A N 1
ATOM 1079 C CA . GLN A 1 132 ? -5.588 -18.232 12.959 1.00 93.00 132 GLN A CA 1
ATOM 1080 C C . GLN A 1 132 ? -5.442 -18.295 14.488 1.00 93.00 132 GLN A C 1
ATOM 1082 O O . GLN A 1 132 ? -5.538 -19.375 15.068 1.00 93.00 132 GLN A O 1
ATOM 1087 N N . THR A 1 133 ? -5.210 -17.157 15.146 1.00 92.50 133 THR A N 1
ATOM 1088 C CA . THR A 1 133 ? -4.976 -17.071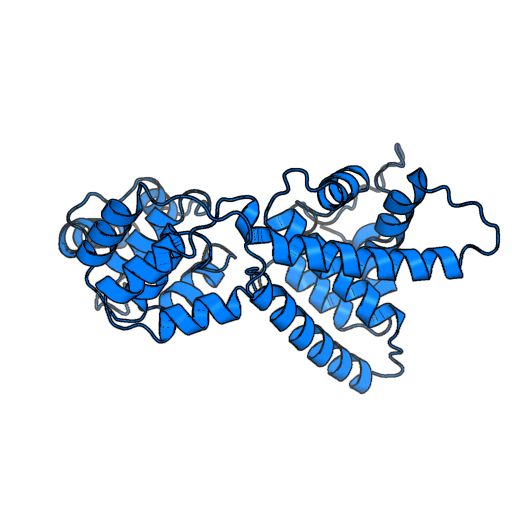 16.590 1.00 92.50 133 THR A CA 1
ATOM 1089 C C . THR A 1 133 ? -6.137 -16.348 17.268 1.00 92.50 133 THR A C 1
ATOM 1091 O O . THR A 1 133 ? -6.059 -15.139 17.412 1.00 92.50 133 THR A O 1
ATOM 1094 N N . ASP A 1 134 ? -7.179 -17.054 17.723 1.00 93.31 134 ASP A N 1
ATOM 1095 C CA . ASP A 1 134 ? -8.312 -16.476 18.486 1.00 93.31 134 ASP A CA 1
ATOM 1096 C C . ASP A 1 134 ? -8.117 -16.586 20.012 1.00 93.31 134 ASP A C 1
ATOM 1098 O O . ASP A 1 134 ? -8.969 -17.085 20.747 1.00 93.31 134 ASP A O 1
ATOM 1102 N N . ASP A 1 135 ? -6.948 -16.180 20.502 1.00 95.12 135 ASP A N 1
ATOM 1103 C CA . ASP A 1 135 ? -6.655 -16.140 21.936 1.00 95.12 135 ASP A CA 1
ATOM 1104 C C . ASP A 1 135 ? -5.758 -14.942 22.251 1.00 95.12 135 ASP A C 1
ATOM 1106 O O . ASP A 1 135 ? -4.666 -14.804 21.694 1.00 95.12 135 ASP A O 1
ATOM 1110 N N . ASP A 1 136 ? -6.211 -14.079 23.164 1.00 94.19 136 ASP A N 1
ATOM 1111 C CA . ASP A 1 136 ? -5.534 -12.820 23.492 1.00 94.19 136 ASP A CA 1
ATOM 1112 C C . ASP A 1 136 ? -4.113 -13.051 24.043 1.00 94.19 136 ASP A C 1
ATOM 1114 O O . ASP A 1 136 ? -3.195 -12.285 23.743 1.00 94.19 136 ASP A O 1
ATOM 1118 N N . ALA A 1 137 ? -3.905 -14.108 24.836 1.00 92.69 137 ALA A N 1
ATOM 1119 C CA . ALA A 1 137 ? -2.612 -14.406 25.447 1.00 92.69 137 ALA A CA 1
ATOM 1120 C C . ALA A 1 137 ? -1.635 -15.021 24.435 1.00 92.69 137 ALA A C 1
ATOM 1122 O O . ALA A 1 137 ? -0.442 -14.695 24.449 1.00 92.69 137 ALA A O 1
ATOM 1123 N N . VAL A 1 138 ? -2.125 -15.886 23.541 1.00 93.00 138 VAL A N 1
ATOM 1124 C CA . VAL A 1 138 ? -1.329 -16.435 22.433 1.00 93.00 138 VAL A CA 1
ATOM 1125 C C . VAL A 1 138 ? -0.963 -15.327 21.449 1.00 93.00 138 VAL A C 1
ATOM 1127 O O . VAL A 1 138 ? 0.207 -15.207 21.083 1.00 93.00 138 VAL A O 1
ATOM 1130 N N . PHE A 1 139 ? -1.919 -14.469 21.087 1.00 93.81 139 PHE A N 1
ATOM 1131 C CA . PHE A 1 139 ? -1.684 -13.328 20.207 1.00 93.81 139 PHE A CA 1
ATOM 1132 C C . PHE A 1 139 ? -0.679 -12.337 20.812 1.00 93.81 139 PHE A C 1
ATOM 1134 O O . PHE A 1 139 ? 0.246 -11.910 20.126 1.00 93.81 139 PHE A O 1
ATOM 1141 N N . SER A 1 140 ? -0.784 -12.020 22.107 1.00 91.44 140 SER A N 1
ATOM 1142 C CA . SER A 1 140 ? 0.170 -11.133 22.791 1.00 91.44 140 SER A CA 1
ATOM 1143 C C . SER A 1 140 ? 1.599 -11.701 22.789 1.00 91.44 140 SER A C 1
ATOM 1145 O O . SER A 1 140 ? 2.563 -10.990 22.494 1.00 91.44 140 SER A O 1
ATOM 1147 N N . ARG A 1 141 ? 1.752 -13.015 23.012 1.00 89.31 141 ARG A N 1
ATOM 1148 C CA . ARG A 1 141 ? 3.053 -13.701 22.912 1.00 89.31 141 ARG A CA 1
ATOM 1149 C C . ARG A 1 141 ? 3.600 -13.713 21.486 1.00 89.31 141 ARG A C 1
ATOM 1151 O O . ARG A 1 141 ? 4.802 -13.573 21.289 1.00 89.31 141 ARG A O 1
ATOM 1158 N N . TYR A 1 142 ? 2.731 -13.886 20.498 1.00 87.19 142 TYR A N 1
ATOM 1159 C CA . TYR A 1 142 ? 3.114 -13.774 19.097 1.00 87.19 142 TYR A CA 1
ATOM 1160 C C . TYR A 1 142 ? 3.614 -12.358 18.780 1.00 87.19 142 TYR A C 1
ATOM 1162 O O . TYR A 1 142 ? 4.688 -12.181 18.209 1.00 87.19 142 TYR A O 1
ATOM 1170 N N . LEU A 1 143 ? 2.876 -11.339 19.218 1.00 87.81 143 LEU A N 1
ATOM 1171 C CA . LEU A 1 143 ? 3.204 -9.938 18.991 1.00 87.81 143 LEU A CA 1
ATOM 1172 C C . LEU A 1 143 ? 4.565 -9.550 19.591 1.00 87.81 143 LEU A C 1
ATOM 1174 O O . LEU A 1 143 ? 5.309 -8.803 18.960 1.00 87.81 143 LEU A O 1
ATOM 1178 N N . SER A 1 144 ? 4.930 -10.082 20.764 1.00 86.56 144 SER A N 1
ATOM 1179 C CA . SER A 1 144 ? 6.250 -9.833 21.366 1.00 86.56 144 SER A CA 1
ATOM 1180 C C . SER A 1 144 ? 7.398 -10.476 20.583 1.00 86.56 144 SER A C 1
ATOM 1182 O O . SER A 1 144 ? 8.473 -9.885 20.470 1.00 86.56 144 SER A O 1
ATOM 1184 N N 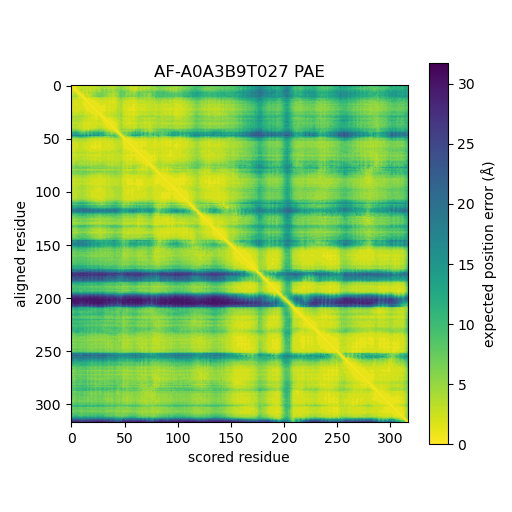. ALA A 1 145 ? 7.160 -11.642 19.978 1.00 83.56 145 ALA A N 1
ATOM 1185 C CA . ALA A 1 145 ? 8.126 -12.341 19.134 1.00 83.56 145 ALA A CA 1
ATOM 1186 C C . ALA A 1 145 ? 8.239 -11.764 17.708 1.00 83.56 145 ALA A C 1
ATOM 1188 O O . ALA A 1 145 ? 9.192 -12.082 16.999 1.00 83.56 145 ALA A O 1
ATOM 1189 N N . HIS A 1 146 ? 7.289 -10.923 17.280 1.00 80.38 146 HIS A N 1
ATOM 1190 C CA . HIS A 1 146 ? 7.180 -10.415 15.906 1.00 80.38 146 HIS A CA 1
ATOM 1191 C C . HIS A 1 146 ? 6.936 -8.895 15.827 1.00 80.38 146 HIS A C 1
ATOM 1193 O O . HIS A 1 146 ? 6.298 -8.405 14.894 1.00 80.38 146 HIS A O 1
ATOM 1199 N N . CYS A 1 147 ? 7.451 -8.127 16.792 1.00 72.62 147 CYS A N 1
ATOM 1200 C CA . CYS A 1 147 ? 7.408 -6.664 16.764 1.00 72.62 147 CYS A CA 1
ATOM 1201 C C . CYS A 1 147 ? 8.558 -6.115 15.913 1.00 72.62 147 CYS A C 1
ATOM 1203 O O . CYS A 1 147 ? 9.719 -6.359 16.230 1.00 72.62 147 CYS A O 1
ATOM 1205 N N . TYR A 1 148 ? 8.266 -5.352 14.858 1.00 77.38 148 TYR A N 1
ATOM 1206 C CA . TYR A 1 148 ? 9.292 -4.753 14.002 1.00 77.38 148 TYR A CA 1
ATOM 1207 C C . TYR A 1 148 ? 9.204 -3.227 14.025 1.00 77.38 148 TYR A C 1
ATOM 1209 O O . TYR A 1 148 ? 8.118 -2.645 14.050 1.00 77.38 148 TYR A O 1
ATOM 1217 N N . GLY A 1 149 ? 10.365 -2.573 13.995 1.00 73.75 149 GLY A N 1
ATOM 1218 C CA . GLY A 1 149 ? 10.444 -1.129 13.814 1.00 73.75 149 GLY A CA 1
ATOM 1219 C C . GLY A 1 149 ? 10.153 -0.706 12.371 1.00 73.75 149 GLY A C 1
ATOM 1220 O O . GLY A 1 149 ? 9.990 -1.533 11.467 1.00 73.75 149 GLY A O 1
ATOM 1221 N N . ASN A 1 150 ? 10.112 0.612 12.153 1.00 70.88 150 ASN A N 1
ATOM 1222 C CA . ASN A 1 150 ? 9.747 1.185 10.857 1.00 70.88 150 ASN A CA 1
ATOM 1223 C C . ASN A 1 150 ? 10.699 0.799 9.718 1.00 70.88 150 ASN A C 1
ATOM 1225 O O . ASN A 1 150 ? 10.236 0.658 8.589 1.00 70.88 150 ASN A O 1
ATOM 1229 N N . GLU A 1 151 ? 11.986 0.602 10.008 1.00 72.19 151 GLU A N 1
ATOM 1230 C CA . GLU A 1 151 ? 12.970 0.162 9.012 1.00 72.19 151 GLU A CA 1
ATOM 1231 C C . GLU A 1 151 ? 12.947 -1.355 8.825 1.00 72.19 151 GLU A C 1
ATOM 1233 O O . GLU A 1 151 ? 12.970 -1.852 7.697 1.00 72.19 151 GLU A O 1
ATOM 1238 N N . GLN A 1 152 ? 12.846 -2.108 9.927 1.00 76.88 152 GLN A N 1
ATOM 1239 C CA . GLN A 1 152 ? 12.884 -3.566 9.886 1.00 76.88 152 GLN A CA 1
ATOM 1240 C C . GLN A 1 152 ? 11.715 -4.124 9.073 1.00 76.88 152 GLN A C 1
ATOM 1242 O O . GLN A 1 152 ? 11.916 -5.046 8.289 1.00 76.88 152 GLN A O 1
ATOM 1247 N N . GLN A 1 153 ? 10.516 -3.536 9.167 1.00 77.00 153 GLN A N 1
ATOM 1248 C CA . GLN A 1 153 ? 9.330 -4.064 8.480 1.00 77.00 153 GLN A CA 1
ATOM 1249 C C . GLN A 1 153 ? 9.506 -4.225 6.954 1.00 77.00 153 GLN A C 1
ATOM 1251 O O . GLN A 1 153 ? 8.918 -5.138 6.367 1.00 77.00 153 GLN A O 1
ATOM 1256 N N . PHE A 1 154 ? 10.356 -3.404 6.323 1.00 83.25 154 PHE A N 1
ATOM 1257 C CA . PHE A 1 154 ? 10.596 -3.415 4.877 1.00 83.25 154 PHE A CA 1
ATOM 1258 C C . PHE A 1 154 ? 11.852 -4.192 4.452 1.00 83.25 154 PHE A C 1
ATOM 1260 O O . PHE A 1 154 ? 12.216 -4.158 3.279 1.00 83.25 154 PHE A O 1
ATOM 1267 N N . GLN A 1 155 ? 12.510 -4.935 5.347 1.00 85.88 155 GLN A N 1
ATOM 1268 C CA . GLN A 1 155 ? 13.718 -5.703 5.004 1.00 85.88 155 GLN A CA 1
ATOM 1269 C C . GLN A 1 155 ? 13.498 -6.713 3.870 1.00 85.88 155 GLN A C 1
ATOM 1271 O O . GLN A 1 155 ? 14.332 -6.823 2.973 1.00 85.88 155 GLN A O 1
ATOM 1276 N N . LEU A 1 156 ? 12.372 -7.438 3.876 1.00 88.25 156 LEU A N 1
ATOM 1277 C CA . LEU A 1 156 ? 12.032 -8.351 2.779 1.00 88.25 156 LEU A CA 1
ATOM 1278 C C . LEU A 1 156 ? 11.856 -7.590 1.456 1.00 88.25 156 LEU A C 1
ATOM 1280 O O . LEU A 1 156 ? 12.399 -8.006 0.435 1.00 88.25 156 LEU A O 1
ATOM 1284 N N . ALA A 1 157 ? 11.171 -6.444 1.496 1.00 89.94 157 ALA A N 1
ATOM 1285 C CA . ALA A 1 157 ? 10.981 -5.597 0.327 1.00 89.94 157 ALA A CA 1
ATOM 1286 C C . ALA A 1 157 ? 12.315 -5.096 -0.236 1.00 89.94 157 ALA A C 1
ATOM 1288 O O . ALA A 1 157 ? 12.556 -5.207 -1.433 1.00 89.94 157 ALA A O 1
ATOM 1289 N N . ARG A 1 158 ? 13.215 -4.607 0.626 1.00 91.31 158 ARG A N 1
ATOM 1290 C CA . ARG A 1 158 ? 14.565 -4.167 0.239 1.00 91.31 158 ARG A CA 1
ATOM 1291 C C . ARG A 1 158 ? 15.369 -5.303 -0.381 1.00 91.31 158 ARG A C 1
ATOM 1293 O O . ARG A 1 158 ? 16.007 -5.096 -1.407 1.00 91.31 158 ARG A O 1
ATOM 1300 N N . LYS A 1 159 ? 15.308 -6.507 0.199 1.00 91.81 159 LYS A N 1
ATOM 1301 C CA . LYS A 1 159 ? 15.969 -7.695 -0.356 1.00 91.81 159 LYS A CA 1
ATOM 1302 C C . LYS A 1 159 ? 15.477 -7.994 -1.774 1.00 91.81 159 LYS A C 1
ATOM 1304 O O . LYS A 1 159 ? 16.303 -8.204 -2.655 1.00 91.81 159 LYS A O 1
ATOM 1309 N N . ILE A 1 160 ? 14.163 -7.988 -1.997 1.00 93.31 160 ILE A N 1
ATOM 1310 C CA . ILE A 1 160 ? 13.576 -8.234 -3.323 1.00 93.31 160 ILE A CA 1
ATOM 1311 C C . ILE A 1 160 ? 13.942 -7.112 -4.298 1.00 93.31 160 ILE A C 1
ATOM 1313 O O . ILE A 1 160 ? 14.431 -7.402 -5.382 1.00 93.31 160 ILE A O 1
ATOM 1317 N N . ILE A 1 161 ? 13.819 -5.843 -3.896 1.00 95.38 161 ILE A N 1
ATOM 1318 C CA . ILE A 1 161 ? 14.218 -4.691 -4.721 1.00 95.38 161 ILE A CA 1
ATOM 1319 C C . ILE A 1 161 ? 15.679 -4.814 -5.161 1.00 95.38 161 ILE A C 1
ATOM 1321 O O . ILE A 1 161 ? 15.979 -4.621 -6.333 1.00 95.38 161 ILE A O 1
ATOM 1325 N N . LYS A 1 162 ? 16.589 -5.179 -4.252 1.00 94.50 162 LYS A N 1
ATOM 1326 C CA . LYS A 1 162 ? 18.004 -5.394 -4.583 1.00 94.50 162 LYS A CA 1
ATOM 1327 C C . LYS A 1 162 ? 18.184 -6.503 -5.619 1.00 94.50 162 LYS A C 1
ATOM 1329 O O . LYS A 1 162 ? 18.921 -6.304 -6.574 1.00 94.50 162 LYS A O 1
ATOM 1334 N N . LEU A 1 163 ? 17.499 -7.637 -5.466 1.00 94.12 163 LEU A N 1
ATOM 1335 C CA . LEU A 1 163 ? 17.565 -8.737 -6.437 1.00 94.12 163 LEU A CA 1
ATOM 1336 C C . LEU A 1 163 ? 17.065 -8.309 -7.824 1.00 94.12 163 LEU A C 1
ATOM 1338 O O . LEU A 1 163 ? 17.736 -8.563 -8.820 1.00 94.12 163 LEU A O 1
ATOM 1342 N N . GLU A 1 164 ? 15.931 -7.613 -7.878 1.00 94.81 164 GLU A N 1
ATOM 1343 C CA . GLU A 1 164 ? 15.348 -7.117 -9.126 1.00 94.81 164 GLU A CA 1
ATOM 1344 C C . GLU A 1 164 ? 16.242 -6.051 -9.793 1.00 94.81 164 GLU A C 1
ATOM 1346 O O . GLU A 1 164 ? 16.409 -6.067 -11.011 1.00 94.81 164 GLU A O 1
ATOM 1351 N N . ILE A 1 165 ? 16.892 -5.173 -9.012 1.00 93.94 165 ILE A N 1
ATOM 1352 C CA . ILE A 1 165 ? 17.902 -4.221 -9.516 1.00 93.94 165 ILE A CA 1
ATOM 1353 C C . ILE A 1 165 ? 19.064 -4.965 -10.174 1.00 93.94 165 ILE A C 1
ATOM 1355 O O . ILE A 1 165 ? 19.507 -4.577 -11.253 1.00 93.94 165 ILE A O 1
ATOM 1359 N N . GLU A 1 166 ? 19.570 -6.027 -9.548 1.00 91.94 166 GLU A N 1
ATOM 1360 C CA . GLU A 1 166 ? 20.679 -6.795 -10.116 1.00 91.94 166 GLU A CA 1
ATOM 1361 C C . GLU A 1 166 ? 20.292 -7.490 -11.431 1.00 91.94 166 GLU A C 1
ATOM 1363 O O . GLU A 1 166 ? 21.139 -7.630 -12.312 1.00 91.94 166 GLU A O 1
ATOM 1368 N N . HIS A 1 167 ? 19.025 -7.873 -11.620 1.00 91.12 167 HIS A N 1
ATOM 1369 C CA . HIS A 1 167 ? 18.534 -8.365 -12.913 1.00 91.12 167 HIS A CA 1
ATOM 1370 C C . HIS A 1 167 ? 18.560 -7.276 -13.991 1.00 91.12 167 HIS A C 1
ATOM 1372 O O . HIS A 1 167 ? 19.157 -7.492 -15.049 1.00 91.12 167 HIS A O 1
ATOM 1378 N N . VAL A 1 168 ? 18.033 -6.083 -13.695 1.00 91.69 168 VAL A N 1
ATOM 1379 C CA . VAL A 1 168 ? 18.078 -4.943 -14.629 1.00 91.69 168 VAL A CA 1
ATOM 1380 C C . VAL A 1 168 ? 19.523 -4.595 -14.988 1.00 91.69 168 VAL A C 1
ATOM 1382 O O . VAL A 1 168 ? 19.866 -4.447 -16.158 1.00 91.69 168 VAL A O 1
ATOM 1385 N N . LYS A 1 169 ? 20.413 -4.531 -13.994 1.00 90.44 169 LYS A N 1
ATOM 1386 C CA . LYS A 1 169 ? 21.835 -4.232 -14.210 1.00 90.44 169 LYS A CA 1
ATOM 1387 C C . LYS A 1 169 ? 22.526 -5.266 -15.091 1.00 90.44 169 LYS A C 1
ATOM 1389 O O . LYS A 1 169 ? 23.301 -4.884 -15.964 1.00 90.44 169 LYS A O 1
ATOM 1394 N N . LYS A 1 170 ? 22.247 -6.560 -14.901 1.00 88.50 170 LYS A N 1
ATOM 1395 C CA . LYS A 1 170 ? 22.767 -7.622 -15.780 1.00 88.50 170 LYS A CA 1
ATOM 1396 C C . LYS A 1 170 ? 22.297 -7.435 -17.220 1.00 88.50 170 LYS A C 1
ATOM 1398 O O . LYS A 1 170 ? 23.098 -7.629 -18.132 1.00 88.50 170 LYS A O 1
ATOM 1403 N N . HIS A 1 171 ? 21.036 -7.048 -17.416 1.00 86.00 171 HIS A N 1
ATOM 1404 C CA . HIS A 1 171 ? 20.494 -6.740 -18.735 1.00 86.00 171 HIS A CA 1
ATOM 1405 C C . HIS A 1 171 ? 21.247 -5.562 -19.370 1.00 86.00 171 HIS A C 1
ATOM 1407 O O . HIS A 1 171 ? 21.828 -5.723 -20.437 1.00 86.00 171 HIS A O 1
ATOM 1413 N N . ILE A 1 172 ? 21.367 -4.434 -18.663 1.00 87.56 172 ILE A N 1
ATOM 1414 C CA . ILE A 1 172 ? 22.100 -3.244 -19.129 1.00 87.56 172 ILE A CA 1
ATOM 1415 C C . ILE A 1 172 ? 23.542 -3.589 -19.523 1.00 87.56 172 ILE A C 1
ATOM 1417 O O . ILE A 1 172 ? 23.980 -3.254 -20.619 1.00 87.56 172 ILE A O 1
ATOM 1421 N N . ILE A 1 173 ? 24.277 -4.291 -18.655 1.00 85.81 173 ILE A N 1
ATOM 1422 C CA . ILE A 1 173 ? 25.684 -4.650 -18.898 1.00 85.81 173 ILE A CA 1
ATOM 1423 C C . ILE A 1 173 ? 25.820 -5.569 -20.118 1.00 85.81 173 ILE A C 1
ATOM 1425 O O . ILE A 1 173 ? 26.767 -5.428 -20.886 1.00 85.81 173 ILE A O 1
ATOM 1429 N N . LYS A 1 174 ? 24.874 -6.491 -20.337 1.00 82.75 174 LYS A N 1
ATOM 1430 C CA . LYS A 1 174 ? 24.877 -7.376 -21.512 1.00 82.75 174 LYS A CA 1
ATOM 1431 C C . LYS A 1 174 ? 24.769 -6.594 -22.829 1.00 82.75 174 LYS A C 1
ATOM 1433 O O . LYS A 1 174 ? 25.322 -7.041 -23.831 1.00 82.75 174 LYS A O 1
ATOM 1438 N N . PHE A 1 175 ? 24.068 -5.461 -22.825 1.00 77.44 175 PHE A N 1
ATOM 1439 C CA . PHE A 1 175 ? 23.904 -4.592 -23.993 1.00 77.44 175 PHE A CA 1
ATOM 1440 C C . PHE A 1 175 ? 24.927 -3.442 -24.058 1.00 77.44 175 PHE A C 1
ATOM 1442 O O . PHE A 1 175 ? 25.008 -2.777 -25.088 1.00 77.44 175 PHE A O 1
ATOM 1449 N N . ASP A 1 176 ? 25.763 -3.245 -23.029 1.00 77.38 176 ASP A N 1
ATOM 1450 C CA . ASP A 1 176 ? 26.912 -2.326 -23.060 1.00 77.38 176 ASP A CA 1
ATOM 1451 C C . ASP A 1 176 ? 28.098 -2.948 -23.812 1.00 77.38 176 ASP A C 1
ATOM 1453 O O . ASP A 1 176 ? 29.127 -3.323 -23.246 1.00 77.38 176 ASP A O 1
ATOM 1457 N N . THR A 1 177 ? 27.955 -3.064 -25.132 1.00 62.44 177 THR A N 1
ATOM 1458 C CA . THR A 1 177 ? 28.989 -3.620 -26.017 1.00 62.44 177 THR A CA 1
ATOM 1459 C C . THR A 1 177 ? 30.294 -2.819 -26.019 1.00 62.44 177 THR A C 1
ATOM 1461 O O . THR A 1 177 ? 31.319 -3.340 -26.454 1.00 62.44 177 THR A O 1
ATOM 1464 N N . GLU A 1 178 ? 30.281 -1.573 -25.535 1.00 66.12 178 GLU A N 1
ATOM 1465 C CA . GLU A 1 178 ? 31.430 -0.659 -25.553 1.00 66.12 178 GLU A CA 1
ATOM 1466 C C . GLU A 1 178 ? 32.125 -0.517 -24.183 1.00 66.12 178 GLU A C 1
ATOM 1468 O O . GLU A 1 178 ? 33.149 0.163 -24.096 1.00 66.12 178 GLU A O 1
ATOM 1473 N N . SER A 1 179 ? 31.621 -1.176 -23.125 1.00 64.25 179 SER A N 1
ATOM 1474 C CA . SER A 1 179 ? 32.162 -1.119 -21.750 1.00 64.25 179 SER A CA 1
ATOM 1475 C C . SER A 1 179 ? 32.322 0.309 -21.204 1.00 64.25 179 SER A C 1
ATOM 1477 O O . SER A 1 179 ? 33.270 0.611 -20.474 1.00 64.25 179 SER A O 1
ATOM 1479 N N . GLN A 1 180 ? 31.413 1.215 -21.574 1.00 64.56 180 GLN A N 1
ATOM 1480 C CA . GLN A 1 180 ? 31.467 2.623 -21.164 1.00 64.56 180 GLN A CA 1
ATOM 1481 C C . GLN A 1 180 ? 30.765 2.888 -19.825 1.00 64.56 180 GLN A C 1
ATOM 1483 O O . GLN A 1 180 ? 30.914 3.976 -19.251 1.00 64.56 180 GLN A O 1
ATOM 1488 N N . LEU A 1 181 ? 29.996 1.926 -19.307 1.00 71.12 181 LEU A N 1
ATOM 1489 C CA . LEU A 1 181 ? 29.319 2.064 -18.023 1.00 71.12 181 LEU A CA 1
ATOM 1490 C C . LEU A 1 181 ? 30.274 1.838 -16.851 1.00 71.12 181 LEU A C 1
ATOM 1492 O O . LEU A 1 181 ? 30.666 0.722 -16.522 1.00 71.12 181 LEU A O 1
ATOM 1496 N N . THR A 1 182 ? 30.591 2.925 -16.149 1.00 69.56 182 THR A N 1
ATOM 1497 C CA . THR A 1 182 ? 31.206 2.844 -14.823 1.00 69.56 182 THR A CA 1
ATOM 1498 C C . THR A 1 182 ? 30.172 2.421 -13.776 1.00 69.56 182 THR A C 1
ATOM 1500 O O . THR A 1 182 ? 28.978 2.707 -13.914 1.00 69.56 182 THR A O 1
ATOM 1503 N N . ALA A 1 183 ? 30.630 1.792 -12.687 1.00 68.12 183 ALA A N 1
ATOM 1504 C CA . ALA A 1 183 ? 29.772 1.391 -11.567 1.00 68.12 183 ALA A CA 1
ATOM 1505 C C . ALA A 1 183 ? 28.923 2.562 -11.026 1.00 68.12 183 ALA A C 1
ATOM 1507 O O . ALA A 1 183 ? 27.743 2.385 -10.727 1.00 68.12 183 ALA A O 1
ATOM 1508 N N . ASP A 1 184 ? 29.487 3.773 -11.008 1.00 66.69 184 ASP A N 1
ATOM 1509 C CA . ASP A 1 184 ? 28.810 4.989 -10.540 1.00 66.69 184 ASP A CA 1
ATOM 1510 C C . ASP A 1 184 ? 27.669 5.446 -11.464 1.00 66.69 184 ASP A C 1
ATOM 1512 O O . ASP A 1 184 ? 26.710 6.075 -11.016 1.00 66.69 184 ASP A O 1
ATOM 1516 N N . ARG A 1 185 ? 27.727 5.119 -12.762 1.00 80.31 185 ARG A N 1
ATOM 1517 C CA . ARG A 1 185 ? 26.677 5.470 -13.737 1.00 80.31 185 ARG A CA 1
ATOM 1518 C C . ARG A 1 185 ? 25.599 4.401 -13.859 1.00 80.31 185 ARG A C 1
ATOM 1520 O O . ARG A 1 185 ? 24.553 4.667 -14.450 1.00 80.31 185 ARG A O 1
ATOM 1527 N N . LEU A 1 186 ? 25.816 3.229 -13.268 1.00 84.88 186 LEU A N 1
ATOM 1528 C CA . LEU A 1 186 ? 24.911 2.093 -13.382 1.00 84.88 186 LEU A CA 1
ATOM 1529 C C . LEU A 1 186 ? 23.547 2.369 -12.733 1.00 84.88 186 LEU A C 1
ATOM 1531 O O . LEU A 1 186 ? 22.520 1.963 -13.273 1.00 84.88 186 LEU A O 1
ATOM 1535 N N . ASN A 1 187 ? 23.504 3.129 -11.632 1.00 87.19 187 ASN A N 1
ATOM 1536 C CA . ASN A 1 187 ? 22.238 3.566 -11.032 1.00 87.19 187 ASN A CA 1
ATOM 1537 C C . ASN A 1 187 ? 21.473 4.514 -11.967 1.00 87.19 187 ASN A C 1
ATOM 1539 O O . ASN A 1 187 ? 20.275 4.343 -12.171 1.00 87.19 187 ASN A O 1
ATOM 1543 N N . SER A 1 188 ? 22.161 5.474 -12.587 1.00 86.62 188 SER A N 1
ATOM 1544 C CA . SER A 1 188 ? 21.548 6.404 -13.543 1.00 86.62 188 SER A CA 1
ATOM 1545 C C . SER A 1 188 ? 21.047 5.704 -14.807 1.00 86.62 188 SER A C 1
ATOM 1547 O O . SER A 1 188 ? 20.006 6.088 -15.336 1.00 86.62 188 SER A O 1
ATOM 1549 N N . ALA A 1 189 ? 21.754 4.672 -15.273 1.00 87.88 189 ALA A N 1
ATOM 1550 C CA . ALA A 1 189 ? 21.302 3.822 -16.371 1.00 87.88 189 ALA A CA 1
ATOM 1551 C C . ALA A 1 189 ? 20.097 2.964 -15.970 1.00 87.88 189 ALA A C 1
ATOM 1553 O O . ALA A 1 189 ? 19.129 2.900 -16.713 1.00 87.88 189 ALA A O 1
ATOM 1554 N N . THR A 1 190 ? 20.098 2.404 -14.757 1.00 91.06 190 THR A N 1
ATOM 1555 C CA . THR A 1 190 ? 18.938 1.675 -14.216 1.00 91.06 190 THR A CA 1
ATOM 1556 C C . THR A 1 190 ? 17.699 2.572 -14.197 1.00 91.06 190 THR A C 1
ATOM 1558 O O . THR A 1 190 ? 16.643 2.177 -14.670 1.00 91.06 190 THR A O 1
ATOM 1561 N N . ILE A 1 191 ? 17.818 3.813 -13.718 1.00 91.31 191 ILE A N 1
ATOM 1562 C CA . ILE A 1 191 ? 16.698 4.767 -13.735 1.00 91.31 191 ILE A CA 1
ATOM 1563 C C . ILE A 1 191 ? 16.243 5.101 -15.160 1.00 91.31 191 ILE A C 1
ATOM 1565 O O . ILE A 1 191 ? 15.042 5.224 -15.393 1.00 91.31 191 ILE A O 1
ATOM 1569 N N . PHE A 1 192 ? 17.178 5.228 -16.105 1.00 88.75 192 PHE A N 1
ATOM 1570 C CA . PHE A 1 192 ? 16.846 5.458 -17.508 1.00 88.75 192 PHE A CA 1
ATOM 1571 C C . PHE A 1 192 ? 16.044 4.293 -18.102 1.00 88.75 192 PHE A C 1
ATOM 1573 O O . PHE A 1 192 ? 15.007 4.539 -18.702 1.00 88.75 192 PHE A O 1
ATOM 1580 N N . GLU A 1 193 ? 16.445 3.047 -17.858 1.00 91.44 193 GLU A N 1
ATOM 1581 C CA . GLU A 1 193 ? 15.687 1.866 -18.294 1.00 91.44 193 GLU A CA 1
ATOM 1582 C C . GLU A 1 193 ? 14.273 1.824 -17.694 1.00 91.44 193 GLU A C 1
ATOM 1584 O O . GLU A 1 193 ? 13.296 1.537 -18.385 1.00 91.44 193 GLU A O 1
ATOM 1589 N N . LEU A 1 194 ? 14.139 2.169 -16.410 1.00 91.81 194 LEU A N 1
ATOM 1590 C CA . LEU A 1 194 ? 12.849 2.121 -15.718 1.00 91.81 194 LEU A CA 1
ATOM 1591 C C . LEU A 1 194 ? 11.882 3.238 -16.131 1.00 91.81 194 LEU A C 1
ATOM 1593 O O . LEU A 1 194 ? 10.671 3.027 -16.105 1.00 91.81 194 LEU A O 1
ATOM 1597 N N . LEU A 1 195 ? 12.383 4.437 -16.449 1.00 88.62 195 LEU A N 1
ATOM 1598 C CA . LEU A 1 195 ? 11.546 5.635 -16.621 1.00 88.62 195 LEU A CA 1
ATOM 1599 C C . LEU A 1 195 ? 11.657 6.307 -17.996 1.00 88.62 195 LEU A C 1
ATOM 1601 O O . LEU A 1 195 ? 10.836 7.167 -18.306 1.00 88.62 195 LEU A O 1
ATOM 1605 N N . GLY A 1 196 ? 12.650 5.952 -18.808 1.00 84.31 196 GLY A N 1
ATOM 1606 C CA . GLY A 1 196 ? 12.877 6.512 -20.143 1.00 84.31 196 GLY A CA 1
ATOM 1607 C C . GLY A 1 196 ? 13.560 7.882 -20.162 1.00 84.31 196 GLY A C 1
ATOM 1608 O O . GLY A 1 196 ? 13.703 8.481 -21.224 1.00 84.31 196 GLY A O 1
ATOM 1609 N N . TYR A 1 197 ? 13.989 8.422 -19.013 1.00 75.00 197 TYR A N 1
ATOM 1610 C CA . TYR A 1 197 ? 14.664 9.724 -18.955 1.00 75.00 197 TYR A CA 1
ATOM 1611 C C . TYR A 1 197 ? 15.749 9.806 -17.874 1.00 75.00 197 TYR A C 1
ATOM 1613 O O . TYR A 1 197 ? 15.689 9.164 -16.826 1.00 75.00 197 TYR A O 1
ATOM 1621 N N . HIS A 1 198 ? 16.752 10.660 -18.108 1.00 65.00 198 HIS A N 1
ATOM 1622 C CA . HIS A 1 198 ? 17.783 10.965 -17.116 1.00 65.00 198 HIS A CA 1
ATOM 1623 C C . HIS A 1 198 ? 17.310 12.074 -16.172 1.00 65.00 198 HIS A C 1
ATOM 1625 O O . HIS A 1 198 ? 17.125 13.216 -16.590 1.00 65.00 198 HIS A O 1
ATOM 1631 N N . TYR A 1 199 ? 17.183 11.763 -14.880 1.00 55.09 199 TYR A N 1
ATOM 1632 C CA . TYR A 1 199 ? 16.737 12.721 -13.859 1.00 55.09 199 TYR A CA 1
ATOM 1633 C C . TYR A 1 199 ? 17.642 13.972 -13.749 1.00 55.09 199 TYR A C 1
ATOM 1635 O O . TYR A 1 199 ? 17.165 15.043 -13.383 1.00 55.09 199 TYR A O 1
ATOM 1643 N N . GLN A 1 200 ? 18.931 13.862 -14.104 1.00 50.06 200 GLN A N 1
ATOM 1644 C CA . GLN A 1 200 ? 19.941 14.915 -13.914 1.00 50.06 200 GLN A CA 1
ATOM 1645 C C . GLN A 1 200 ? 20.228 15.820 -15.134 1.00 50.06 200 GLN A C 1
ATOM 1647 O O . GLN A 1 200 ? 21.096 16.686 -15.036 1.00 50.06 200 GLN A O 1
ATOM 1652 N N . ARG A 1 201 ? 19.545 15.688 -16.285 1.00 45.75 201 ARG A N 1
ATOM 1653 C CA . ARG A 1 201 ? 19.775 16.626 -17.409 1.00 45.75 201 ARG A CA 1
ATOM 1654 C C . ARG A 1 201 ? 18.930 17.897 -17.255 1.00 45.75 201 ARG A C 1
ATOM 1656 O O . ARG A 1 201 ? 17.707 17.869 -17.364 1.00 45.75 201 ARG A O 1
ATOM 1663 N N . SER A 1 202 ? 19.615 19.005 -16.987 1.00 43.12 202 SER A N 1
ATOM 1664 C CA . SER A 1 202 ? 19.076 20.351 -16.815 1.00 43.12 202 SER A CA 1
ATOM 1665 C C . SER A 1 202 ? 18.672 21.033 -18.141 1.00 43.12 202 SER A C 1
ATOM 1667 O O . SER A 1 202 ? 19.179 20.723 -19.217 1.00 43.12 202 SER A O 1
ATOM 1669 N N . GLU A 1 203 ? 17.777 22.023 -18.011 1.00 41.25 203 GLU A N 1
ATOM 1670 C CA . GLU A 1 203 ? 17.737 23.281 -18.789 1.00 41.25 203 GLU A CA 1
ATOM 1671 C C . GLU A 1 203 ? 17.025 23.417 -20.147 1.00 41.25 203 GLU A C 1
ATOM 1673 O O . GLU A 1 203 ? 17.032 24.515 -20.703 1.00 41.25 203 GLU A O 1
ATOM 1678 N N . LYS A 1 204 ? 16.257 22.440 -20.642 1.00 42.22 204 LYS A N 1
ATOM 1679 C CA . LYS A 1 204 ? 15.238 22.748 -21.672 1.00 42.22 204 LYS A CA 1
ATOM 1680 C C . LYS A 1 204 ? 13.857 22.289 -21.243 1.00 42.22 204 LYS A C 1
ATOM 1682 O O . LYS A 1 204 ? 13.506 21.119 -21.323 1.00 42.22 204 LYS A O 1
ATOM 1687 N N . ALA A 1 205 ? 13.093 23.259 -20.750 1.00 45.69 205 ALA A N 1
ATOM 1688 C CA . ALA A 1 205 ? 11.695 23.132 -20.393 1.00 45.69 205 ALA A CA 1
ATOM 1689 C C . ALA A 1 205 ? 10.869 22.667 -21.602 1.00 45.69 205 ALA A C 1
ATOM 1691 O O . ALA A 1 205 ? 10.436 23.470 -22.423 1.00 45.69 205 ALA A O 1
ATOM 1692 N N . ILE A 1 206 ? 10.610 21.365 -21.688 1.00 44.22 206 ILE A N 1
ATOM 1693 C CA . ILE A 1 206 ? 9.352 20.892 -22.254 1.00 44.22 206 ILE A CA 1
ATOM 1694 C C . ILE A 1 206 ? 8.396 20.822 -21.065 1.00 44.22 206 ILE A C 1
ATOM 1696 O O . ILE A 1 206 ? 8.338 19.847 -20.317 1.00 44.22 206 ILE A O 1
ATOM 1700 N N . GLU A 1 207 ? 7.713 21.940 -20.820 1.00 51.16 207 GLU A N 1
ATOM 1701 C CA . GLU A 1 207 ? 6.601 22.041 -19.877 1.00 51.16 207 GLU A CA 1
ATOM 1702 C C . GLU A 1 207 ? 5.432 21.175 -20.355 1.00 51.16 207 GLU A C 1
ATOM 1704 O O . GLU A 1 207 ? 4.471 21.725 -20.874 1.00 51.16 207 GLU A O 1
ATOM 1709 N N . LYS A 1 208 ? 5.489 19.847 -20.186 1.00 54.25 208 LYS A N 1
ATOM 1710 C CA . LYS A 1 208 ? 4.319 18.971 -19.954 1.00 54.25 208 LYS A CA 1
ATOM 1711 C C . LYS A 1 208 ? 4.775 17.732 -19.186 1.00 54.25 208 LYS A C 1
ATOM 1713 O O . LYS A 1 208 ? 5.006 16.686 -19.770 1.00 54.25 208 LYS A O 1
ATOM 1718 N N . LYS A 1 209 ? 4.941 17.880 -17.869 1.00 68.69 209 LYS A N 1
ATOM 1719 C CA . LYS A 1 209 ? 5.151 16.749 -16.957 1.00 68.69 209 LYS A CA 1
ATOM 1720 C C . LYS A 1 209 ? 3.793 16.269 -16.459 1.00 68.69 209 LYS A C 1
ATOM 1722 O O . LYS A 1 209 ? 2.948 17.105 -16.133 1.00 68.69 209 LYS A O 1
ATOM 1727 N N . LEU A 1 210 ? 3.626 14.951 -16.352 1.00 78.25 210 LEU A N 1
ATOM 1728 C CA . LEU A 1 210 ? 2.492 14.333 -15.665 1.00 78.25 210 LEU A CA 1
ATOM 1729 C C . LEU A 1 210 ? 2.207 15.048 -14.331 1.00 78.25 210 LEU A C 1
ATOM 1731 O O . LEU A 1 210 ? 3.155 15.437 -13.631 1.00 78.25 210 LEU A O 1
ATOM 1735 N N . PRO A 1 211 ? 0.928 15.183 -13.927 1.00 83.75 211 PRO A N 1
ATOM 1736 C CA . PRO A 1 211 ? 0.588 15.795 -12.651 1.00 83.75 211 PRO A CA 1
ATOM 1737 C C . PRO A 1 211 ? 1.358 15.143 -11.496 1.00 83.75 211 PRO A C 1
ATOM 1739 O O . PRO A 1 211 ? 1.493 13.921 -11.451 1.00 83.75 211 PRO A O 1
ATOM 1742 N N . LYS A 1 212 ? 1.791 15.941 -10.510 1.00 82.50 212 LYS A N 1
ATOM 1743 C CA . LYS A 1 212 ? 2.646 15.488 -9.392 1.00 82.50 212 LYS A CA 1
ATOM 1744 C C . LYS A 1 212 ? 2.145 14.213 -8.697 1.00 82.50 212 LYS A C 1
ATOM 1746 O O . LYS A 1 212 ? 2.949 13.373 -8.324 1.00 82.50 212 LYS A O 1
ATOM 1751 N N . ARG A 1 213 ? 0.827 14.026 -8.579 1.00 83.00 213 ARG A N 1
ATOM 1752 C CA . ARG A 1 213 ? 0.216 12.819 -7.986 1.00 83.00 213 ARG A CA 1
ATOM 1753 C C . ARG A 1 213 ? 0.592 11.502 -8.690 1.00 83.00 213 ARG A C 1
ATOM 1755 O O . ARG A 1 213 ? 0.492 10.444 -8.085 1.00 83.00 213 ARG A O 1
ATOM 1762 N N . PHE A 1 214 ? 0.992 11.550 -9.962 1.00 85.06 214 PHE A N 1
ATOM 1763 C CA . PHE A 1 214 ? 1.455 10.382 -10.720 1.00 85.06 214 PHE A CA 1
ATOM 1764 C C . PHE A 1 214 ? 2.953 10.124 -10.531 1.00 85.06 214 PHE A C 1
ATOM 1766 O O . PHE A 1 214 ? 3.383 8.980 -10.606 1.00 85.06 214 PHE A O 1
ATOM 1773 N N . THR A 1 215 ? 3.739 11.168 -10.260 1.00 85.56 215 THR A N 1
ATOM 1774 C CA . THR A 1 215 ? 5.212 11.127 -10.290 1.00 85.56 215 THR A CA 1
ATOM 1775 C C . THR A 1 215 ? 5.873 11.339 -8.930 1.00 85.56 215 THR A C 1
ATOM 1777 O O . THR A 1 215 ? 7.091 11.239 -8.799 1.00 85.56 215 THR A O 1
ATOM 1780 N N . GLU A 1 216 ? 5.095 11.622 -7.887 1.00 85.81 216 GLU A N 1
ATOM 1781 C CA . GLU A 1 216 ? 5.616 11.752 -6.531 1.00 85.81 216 GLU A CA 1
ATOM 1782 C C . GLU A 1 216 ? 6.228 10.440 -6.037 1.00 85.81 216 GLU A C 1
ATOM 1784 O O . GLU A 1 216 ? 5.699 9.359 -6.294 1.00 85.81 216 GLU A O 1
ATOM 1789 N N . SER A 1 217 ? 7.337 10.537 -5.304 1.00 89.12 217 SER A N 1
ATOM 1790 C CA . SER A 1 217 ? 8.041 9.383 -4.728 1.00 89.12 217 SER A CA 1
ATOM 1791 C C . SER A 1 217 ? 8.555 8.356 -5.749 1.00 89.12 217 SER A C 1
ATOM 1793 O O . SER A 1 217 ? 8.843 7.228 -5.362 1.00 89.12 217 SER A O 1
ATOM 1795 N N . LEU A 1 218 ? 8.683 8.710 -7.034 1.00 91.75 218 LEU A N 1
ATOM 1796 C CA . LEU A 1 218 ? 9.401 7.866 -7.994 1.00 91.75 218 LEU A CA 1
ATOM 1797 C C . LEU A 1 218 ? 10.907 7.842 -7.686 1.00 91.75 218 LEU A C 1
ATOM 1799 O O . LEU A 1 218 ? 11.448 8.856 -7.225 1.00 91.75 218 LEU A O 1
ATOM 1803 N N . PRO A 1 219 ? 11.591 6.714 -7.946 1.00 91.94 219 PRO A N 1
ATOM 1804 C CA . PRO A 1 219 ? 13.022 6.620 -7.725 1.00 91.94 219 PRO A CA 1
ATOM 1805 C C . PRO A 1 219 ? 13.807 7.493 -8.712 1.00 91.94 219 PRO A C 1
ATOM 1807 O O . PRO A 1 219 ? 13.474 7.623 -9.887 1.00 91.94 219 PRO A O 1
ATOM 1810 N N . ASN A 1 220 ? 14.895 8.062 -8.212 1.00 89.88 220 ASN A N 1
ATOM 1811 C CA . ASN A 1 220 ? 16.015 8.617 -8.963 1.00 89.88 220 ASN A CA 1
ATOM 1812 C C . ASN A 1 220 ? 17.325 7.938 -8.532 1.00 89.88 220 ASN A C 1
ATOM 1814 O O . ASN A 1 220 ? 17.340 7.115 -7.614 1.00 89.88 220 ASN A O 1
ATOM 1818 N N . ASP A 1 221 ? 18.426 8.310 -9.177 1.00 85.56 221 ASP A N 1
ATOM 1819 C CA . ASP A 1 221 ? 19.766 7.759 -8.974 1.00 85.56 221 ASP A CA 1
ATOM 1820 C C . ASP A 1 221 ? 20.220 7.833 -7.509 1.00 85.56 221 ASP A C 1
ATOM 1822 O O . ASP A 1 221 ? 20.723 6.848 -6.962 1.00 85.56 221 ASP A O 1
ATOM 1826 N N . VAL A 1 222 ? 19.949 8.958 -6.841 1.00 88.38 222 VAL A N 1
ATOM 1827 C CA . VAL A 1 222 ? 20.280 9.162 -5.425 1.00 88.38 222 VAL A CA 1
ATOM 1828 C C . VAL A 1 222 ? 19.449 8.237 -4.540 1.00 88.38 222 VAL A C 1
ATOM 1830 O O . VAL A 1 222 ? 19.994 7.509 -3.716 1.00 88.38 222 VAL A O 1
ATOM 1833 N N . THR A 1 223 ? 18.124 8.230 -4.703 1.00 91.19 223 THR A N 1
ATOM 1834 C CA . THR A 1 223 ? 17.225 7.399 -3.882 1.00 91.19 223 THR A CA 1
ATOM 1835 C C . THR A 1 223 ? 17.411 5.903 -4.122 1.00 91.19 223 THR A C 1
ATOM 1837 O O . THR A 1 223 ? 17.278 5.122 -3.185 1.00 91.19 223 THR A O 1
ATOM 1840 N N . LEU A 1 224 ? 17.769 5.499 -5.343 1.00 90.88 224 LEU A N 1
ATOM 1841 C CA . LEU A 1 224 ? 18.119 4.119 -5.654 1.00 90.88 224 LEU A CA 1
ATOM 1842 C C . LEU A 1 224 ? 19.398 3.722 -4.909 1.00 90.88 224 LEU A C 1
ATOM 1844 O O . LEU A 1 224 ? 19.435 2.670 -4.274 1.00 90.88 224 LEU A O 1
ATOM 1848 N N . GLY A 1 225 ? 20.400 4.610 -4.901 1.00 89.81 225 GLY A N 1
ATOM 1849 C CA . GLY A 1 225 ? 21.595 4.472 -4.072 1.00 89.81 225 GLY A CA 1
ATOM 1850 C C . GLY A 1 225 ? 21.249 4.271 -2.597 1.00 89.81 225 GLY A C 1
ATOM 1851 O O . GLY A 1 225 ? 21.723 3.312 -1.996 1.00 89.81 225 GLY A O 1
ATOM 1852 N N . LYS A 1 226 ? 20.360 5.093 -2.031 1.00 91.12 226 LYS A N 1
ATOM 1853 C CA . LYS A 1 226 ? 19.905 4.941 -0.637 1.00 91.12 226 LYS A CA 1
ATOM 1854 C C . LYS A 1 226 ? 19.317 3.561 -0.350 1.00 91.12 226 LYS A C 1
ATOM 1856 O O . LYS A 1 226 ? 19.667 2.932 0.643 1.00 91.12 226 LYS A O 1
ATOM 1861 N N . ILE A 1 227 ? 18.454 3.059 -1.235 1.00 91.69 227 ILE A N 1
ATOM 1862 C CA . ILE A 1 227 ? 17.839 1.733 -1.072 1.00 91.69 227 ILE A CA 1
ATOM 1863 C C . ILE A 1 227 ? 18.902 0.627 -1.102 1.00 91.69 227 ILE A C 1
ATOM 1865 O O . ILE A 1 227 ? 18.846 -0.298 -0.289 1.00 91.69 227 ILE A O 1
ATOM 1869 N N . ILE A 1 228 ? 19.879 0.727 -2.010 1.00 90.38 228 ILE A N 1
ATOM 1870 C CA . ILE A 1 228 ? 20.975 -0.244 -2.145 1.00 90.38 228 ILE A CA 1
ATOM 1871 C C . ILE A 1 228 ? 21.841 -0.281 -0.876 1.00 90.38 228 ILE A C 1
ATOM 1873 O O . ILE A 1 228 ? 22.178 -1.371 -0.409 1.00 90.38 228 ILE A O 1
ATOM 1877 N N . HIS A 1 229 ? 22.137 0.877 -0.285 1.00 89.88 229 HIS A N 1
ATOM 1878 C CA . HIS A 1 229 ? 22.960 1.003 0.925 1.00 89.88 229 HIS A CA 1
ATOM 1879 C C . HIS A 1 229 ? 22.168 0.863 2.240 1.00 89.88 229 HIS A C 1
ATOM 1881 O O . HIS A 1 229 ? 22.691 1.185 3.300 1.00 89.88 229 HIS A O 1
ATOM 1887 N N . ASP A 1 230 ? 20.920 0.379 2.183 1.00 87.25 230 ASP A N 1
ATOM 1888 C CA . ASP A 1 230 ? 20.034 0.202 3.347 1.00 87.25 230 ASP A CA 1
ATOM 1889 C C . ASP A 1 230 ? 19.773 1.488 4.157 1.00 87.25 230 ASP A C 1
ATOM 1891 O O . ASP A 1 230 ? 19.431 1.436 5.336 1.00 87.25 230 ASP A O 1
ATOM 1895 N N . GLU A 1 231 ? 19.860 2.655 3.515 1.00 89.31 231 GLU A N 1
ATOM 1896 C CA . GLU A 1 231 ? 19.469 3.931 4.117 1.00 89.31 231 GLU A CA 1
ATOM 1897 C C . GLU A 1 231 ? 17.940 4.084 4.170 1.00 89.31 231 GLU A C 1
ATOM 1899 O O . GLU A 1 231 ? 17.208 3.483 3.371 1.00 89.31 231 GLU A O 1
ATOM 1904 N N . GLU A 1 232 ? 17.452 4.930 5.085 1.00 85.94 232 GLU A N 1
ATOM 1905 C CA . GLU A 1 232 ? 16.027 5.223 5.289 1.00 85.94 232 GLU A CA 1
ATOM 1906 C C . GLU A 1 232 ? 15.335 5.644 3.980 1.00 85.94 232 GLU A C 1
ATOM 1908 O O . GLU A 1 232 ? 15.780 6.537 3.249 1.00 85.94 232 GLU A O 1
ATOM 1913 N N . ALA A 1 233 ? 14.220 4.974 3.683 1.00 88.81 233 ALA A N 1
ATOM 1914 C CA . ALA A 1 233 ? 13.429 5.176 2.479 1.00 88.81 233 ALA A CA 1
ATOM 1915 C C . ALA A 1 233 ? 11.940 5.115 2.821 1.00 88.81 233 ALA A C 1
ATOM 1917 O O . ALA A 1 233 ? 11.499 4.298 3.627 1.00 88.81 233 ALA A O 1
ATOM 1918 N N . SER A 1 234 ? 11.142 5.978 2.190 1.00 87.50 234 SER A N 1
ATOM 1919 C CA . SER A 1 234 ? 9.706 6.008 2.455 1.00 87.50 234 SER A CA 1
ATOM 1920 C C . SER A 1 234 ? 8.997 4.778 1.878 1.00 87.50 234 SER A C 1
ATOM 1922 O O . SER A 1 234 ? 9.409 4.219 0.861 1.00 87.50 234 SER A O 1
ATOM 1924 N N . TYR A 1 235 ? 7.873 4.405 2.496 1.00 86.69 235 TYR A N 1
ATOM 1925 C CA . TYR A 1 235 ? 6.984 3.343 2.010 1.00 86.69 235 TYR A CA 1
ATOM 1926 C C . TYR A 1 235 ? 6.635 3.510 0.521 1.00 86.69 235 TYR A C 1
ATOM 1928 O O . TYR A 1 235 ? 6.783 2.573 -0.259 1.00 86.69 235 TYR A O 1
ATOM 1936 N N . GLU A 1 236 ? 6.218 4.716 0.115 1.00 87.75 236 GLU A N 1
ATOM 1937 C CA . GLU A 1 236 ? 5.821 4.996 -1.272 1.00 87.75 236 GLU A CA 1
ATOM 1938 C C . GLU A 1 236 ? 6.995 4.865 -2.243 1.00 87.75 236 GLU A C 1
ATOM 1940 O O . GLU A 1 236 ? 6.827 4.326 -3.335 1.00 87.75 236 GLU A O 1
ATOM 1945 N N . LEU A 1 237 ? 8.188 5.311 -1.840 1.00 92.25 237 LEU A N 1
ATOM 1946 C CA . LEU A 1 237 ? 9.392 5.168 -2.651 1.00 92.25 237 LEU A CA 1
ATOM 1947 C C . LEU A 1 237 ? 9.732 3.689 -2.863 1.00 92.25 237 LEU A C 1
ATOM 1949 O O . LEU A 1 237 ? 9.941 3.272 -4.001 1.00 92.25 237 LEU A O 1
ATOM 1953 N N . LEU A 1 238 ? 9.749 2.885 -1.797 1.00 93.50 238 LEU A N 1
ATOM 1954 C CA . LEU A 1 238 ? 10.038 1.451 -1.894 1.00 93.50 238 LEU A CA 1
ATOM 1955 C C . LEU A 1 238 ? 8.992 0.724 -2.752 1.00 93.50 238 LEU A C 1
ATOM 1957 O O . LEU A 1 238 ? 9.362 -0.033 -3.649 1.00 93.50 238 LEU A O 1
ATOM 1961 N N . ARG A 1 239 ? 7.700 1.001 -2.531 1.00 93.25 239 ARG A N 1
ATOM 1962 C CA . ARG A 1 239 ? 6.595 0.402 -3.291 1.00 93.25 239 ARG A CA 1
ATOM 1963 C C . ARG A 1 239 ? 6.694 0.729 -4.781 1.00 93.25 239 ARG A C 1
ATOM 1965 O O . ARG A 1 239 ? 6.695 -0.185 -5.599 1.00 93.25 239 ARG A O 1
ATOM 1972 N N . LYS A 1 240 ? 6.820 2.010 -5.147 1.00 94.38 240 LYS A N 1
ATOM 1973 C CA . LYS A 1 240 ? 6.904 2.421 -6.560 1.00 94.38 240 LYS A CA 1
ATOM 1974 C C . LYS A 1 240 ? 8.178 1.913 -7.234 1.00 94.38 240 LYS A C 1
ATOM 1976 O O . LYS A 1 240 ? 8.124 1.523 -8.394 1.00 94.38 240 LYS A O 1
ATOM 1981 N N . THR A 1 241 ? 9.294 1.850 -6.504 1.00 96.44 241 THR A N 1
ATOM 1982 C CA . THR A 1 241 ? 10.542 1.249 -7.008 1.00 96.44 241 THR A CA 1
ATOM 1983 C C . THR A 1 241 ? 10.346 -0.231 -7.334 1.00 96.44 241 THR A C 1
ATOM 1985 O O . THR A 1 241 ? 10.699 -0.660 -8.426 1.00 96.44 241 THR A O 1
ATOM 1988 N N . MET A 1 242 ? 9.725 -0.999 -6.432 1.00 96.25 242 MET A N 1
ATOM 1989 C CA . MET A 1 242 ? 9.414 -2.414 -6.660 1.00 96.25 242 MET A CA 1
ATOM 1990 C C . MET A 1 242 ? 8.484 -2.618 -7.861 1.00 96.25 242 MET A C 1
ATOM 1992 O O . MET A 1 242 ? 8.754 -3.472 -8.699 1.00 96.25 242 MET A O 1
ATOM 1996 N N . MET A 1 243 ? 7.427 -1.807 -7.973 1.00 97.19 243 MET A N 1
ATOM 1997 C CA . MET A 1 243 ? 6.489 -1.873 -9.098 1.00 97.19 243 MET A CA 1
ATOM 1998 C C . MET A 1 243 ? 7.179 -1.620 -10.445 1.00 97.19 243 MET A C 1
ATOM 2000 O O . MET A 1 243 ? 6.947 -2.365 -11.390 1.00 97.19 243 MET A O 1
ATOM 2004 N N . LEU A 1 244 ? 8.042 -0.600 -10.532 1.00 97.38 244 LEU A N 1
ATOM 2005 C CA . LEU A 1 244 ? 8.790 -0.285 -11.757 1.00 97.38 244 LEU A CA 1
ATOM 2006 C C . LEU A 1 244 ? 9.775 -1.389 -12.135 1.00 97.38 244 LEU A C 1
ATOM 2008 O O . LEU A 1 244 ? 9.850 -1.767 -13.299 1.00 97.38 244 LEU A O 1
ATOM 2012 N N . LEU A 1 245 ? 10.515 -1.912 -11.156 1.00 97.00 245 LEU A N 1
ATOM 2013 C CA . LEU A 1 245 ? 11.465 -2.999 -11.379 1.00 97.00 245 LEU A CA 1
ATOM 2014 C C . LEU A 1 245 ? 10.762 -4.256 -11.892 1.00 97.00 245 LEU A C 1
ATOM 2016 O O . LEU A 1 245 ? 11.192 -4.827 -12.891 1.00 97.00 245 LEU A O 1
ATOM 2020 N N . ARG A 1 246 ? 9.651 -4.644 -11.252 1.00 96.06 246 ARG A N 1
ATOM 2021 C CA . ARG A 1 246 ? 8.872 -5.807 -11.682 1.00 96.06 246 ARG A CA 1
ATOM 2022 C C . ARG A 1 246 ? 8.276 -5.598 -13.069 1.00 96.06 246 ARG A C 1
ATOM 2024 O O . ARG A 1 246 ? 8.32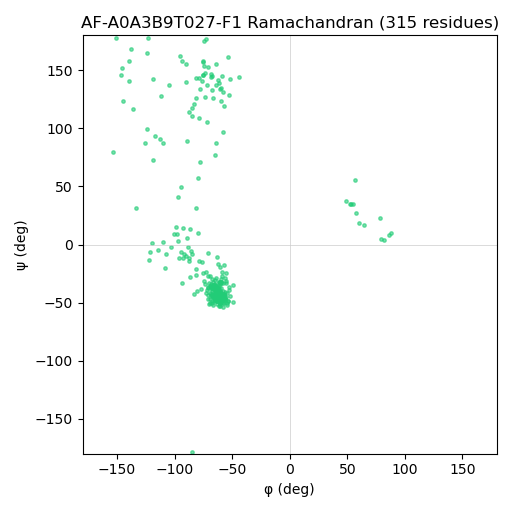3 -6.513 -13.878 1.00 96.06 246 ARG A O 1
ATOM 2031 N N . PHE A 1 247 ? 7.763 -4.400 -13.351 1.00 96.94 247 PHE A N 1
ATOM 2032 C CA . PHE A 1 247 ? 7.251 -4.040 -14.673 1.00 96.94 247 PHE A CA 1
ATOM 2033 C C . PHE A 1 247 ? 8.323 -4.193 -15.753 1.00 96.94 247 PHE A C 1
ATOM 2035 O O . PHE A 1 247 ? 8.088 -4.862 -16.754 1.00 96.94 247 PHE A O 1
ATOM 2042 N N . TYR A 1 248 ? 9.510 -3.622 -15.538 1.00 95.69 248 TYR A N 1
ATOM 2043 C CA . TYR A 1 248 ? 10.597 -3.720 -16.506 1.00 95.69 248 TYR A CA 1
ATOM 2044 C C . TYR A 1 248 ? 11.050 -5.166 -16.706 1.00 95.69 248 TYR A C 1
ATOM 2046 O O . TYR A 1 248 ? 11.093 -5.620 -17.841 1.00 95.69 248 TYR A O 1
ATOM 2054 N N . ASN A 1 249 ? 11.348 -5.899 -15.628 1.00 94.25 249 ASN A N 1
ATOM 2055 C CA . ASN A 1 249 ? 11.859 -7.270 -15.733 1.00 94.25 249 ASN A CA 1
ATOM 2056 C C . ASN A 1 249 ? 10.836 -8.236 -16.348 1.00 94.25 249 ASN A C 1
ATOM 2058 O O . ASN A 1 249 ? 11.224 -9.130 -17.087 1.00 94.25 249 ASN A O 1
ATOM 2062 N N . PHE A 1 250 ? 9.540 -8.045 -16.088 1.00 94.81 250 PHE A N 1
ATOM 2063 C CA . PHE A 1 250 ? 8.494 -8.856 -16.711 1.00 94.81 250 PHE A CA 1
ATOM 2064 C C . PHE A 1 250 ? 8.399 -8.589 -18.223 1.00 94.81 250 PHE A C 1
ATOM 2066 O O . PHE A 1 250 ? 8.389 -9.520 -19.026 1.00 94.81 250 PHE A O 1
ATOM 2073 N N . TYR A 1 251 ? 8.357 -7.317 -18.636 1.00 93.38 251 TYR A N 1
ATOM 2074 C CA . TYR A 1 251 ? 8.125 -6.957 -20.039 1.00 93.38 251 TYR A CA 1
ATOM 2075 C C . TYR A 1 251 ? 9.387 -6.881 -20.905 1.00 93.38 251 TYR A C 1
ATOM 2077 O O . TYR A 1 251 ? 9.264 -6.881 -22.125 1.00 93.38 251 TYR A O 1
ATOM 2085 N N . SER A 1 252 ? 10.589 -6.857 -20.326 1.00 88.81 252 SER A N 1
ATOM 2086 C CA . SER A 1 252 ? 11.839 -6.947 -21.094 1.00 88.81 252 SER A CA 1
ATOM 2087 C C . SER A 1 252 ? 12.055 -8.344 -21.681 1.00 88.81 252 SER A C 1
ATOM 2089 O O . SER A 1 252 ? 12.699 -8.490 -22.720 1.00 88.81 252 SER A O 1
ATOM 2091 N N . GLU A 1 253 ? 11.492 -9.367 -21.036 1.00 76.75 253 GLU A N 1
ATOM 2092 C CA . GLU A 1 253 ? 11.582 -10.770 -21.451 1.00 76.75 253 GLU A CA 1
ATOM 2093 C C . GLU A 1 253 ? 10.362 -11.227 -22.273 1.00 76.75 253 GLU A C 1
ATOM 2095 O O . GLU A 1 253 ? 10.399 -12.284 -22.906 1.00 76.75 253 GLU A O 1
ATOM 2100 N N . THR A 1 254 ? 9.297 -10.421 -22.309 1.00 78.75 254 THR A N 1
ATOM 2101 C CA . THR A 1 254 ? 7.999 -10.783 -22.891 1.00 78.75 254 THR A CA 1
ATOM 2102 C C . THR A 1 254 ? 7.769 -10.113 -24.247 1.00 78.75 254 THR A C 1
ATOM 2104 O O . THR A 1 254 ? 8.015 -8.923 -24.421 1.00 78.75 254 THR A O 1
ATOM 2107 N N . VAL A 1 255 ? 7.235 -10.863 -25.216 1.00 72.56 255 VAL A N 1
ATOM 2108 C CA . VAL A 1 255 ? 6.888 -10.354 -26.554 1.00 72.56 255 VAL A CA 1
ATOM 2109 C C . VAL A 1 255 ? 5.367 -10.351 -26.728 1.00 72.56 255 VAL A C 1
ATOM 2111 O O . VAL A 1 255 ? 4.729 -11.383 -26.539 1.00 72.56 255 VAL A O 1
ATOM 2114 N N . ASN A 1 256 ? 4.793 -9.213 -27.134 1.00 82.38 256 ASN A N 1
ATOM 2115 C CA . ASN A 1 256 ? 3.347 -9.026 -27.329 1.00 82.38 256 ASN A CA 1
ATOM 2116 C C . ASN A 1 256 ? 2.990 -8.888 -28.826 1.00 82.38 256 ASN A C 1
ATOM 2118 O O . ASN A 1 256 ? 2.935 -7.769 -29.342 1.00 82.38 256 ASN A O 1
ATOM 2122 N N . PRO A 1 257 ? 2.757 -9.991 -29.558 1.00 77.31 257 PRO A N 1
ATOM 2123 C CA . PRO A 1 257 ? 2.440 -9.934 -30.985 1.00 77.31 257 PRO A CA 1
ATOM 2124 C C . PRO A 1 257 ? 1.000 -9.478 -31.278 1.00 77.31 257 PRO A C 1
ATOM 2126 O O . PRO A 1 257 ? 0.741 -8.966 -32.368 1.00 77.31 257 PRO A O 1
ATOM 2129 N N . ASP A 1 258 ? 0.063 -9.659 -30.339 1.00 86.00 258 ASP A N 1
ATOM 2130 C CA . ASP A 1 258 ? -1.356 -9.344 -30.516 1.00 86.00 258 ASP A CA 1
ATOM 2131 C C . ASP A 1 258 ? -2.071 -8.948 -29.203 1.00 86.00 258 ASP A C 1
ATOM 2133 O O . ASP A 1 258 ? -1.486 -8.938 -28.121 1.00 86.00 258 ASP A O 1
ATOM 2137 N N . HIS A 1 259 ? -3.361 -8.597 -29.312 1.00 80.81 259 HIS A N 1
ATOM 2138 C CA . HIS A 1 259 ? -4.192 -8.171 -28.179 1.00 80.81 259 HIS A CA 1
ATOM 2139 C C . HIS A 1 259 ? -4.493 -9.280 -27.157 1.00 80.81 259 HIS A C 1
ATOM 2141 O O . HIS A 1 259 ? -4.742 -8.964 -25.994 1.00 80.81 259 HIS A O 1
ATOM 2147 N N . GLN A 1 260 ? -4.547 -10.549 -27.573 1.00 86.31 260 GLN A N 1
ATOM 2148 C CA . GLN A 1 260 ? -4.819 -11.657 -26.654 1.00 86.31 260 GLN A CA 1
ATOM 2149 C C . GLN A 1 260 ? -3.609 -11.865 -25.746 1.00 86.31 260 GLN A C 1
ATOM 2151 O O . GLN A 1 260 ? -3.769 -11.847 -24.528 1.00 86.31 260 GLN A O 1
ATOM 2156 N N . THR A 1 261 ? -2.407 -11.899 -26.327 1.00 88.38 261 THR A N 1
ATOM 2157 C CA . THR A 1 261 ? -1.153 -11.971 -25.572 1.00 88.38 261 THR A CA 1
ATOM 2158 C C . THR A 1 261 ? -0.970 -10.762 -24.652 1.00 88.38 261 THR A C 1
ATOM 2160 O O . THR A 1 261 ? -0.589 -10.935 -23.500 1.00 88.38 261 THR A O 1
ATOM 2163 N N . THR A 1 262 ? -1.316 -9.541 -25.090 1.00 88.19 262 THR A N 1
ATOM 2164 C CA . THR A 1 262 ? -1.297 -8.359 -24.204 1.00 88.19 262 THR A CA 1
ATOM 2165 C C . THR A 1 262 ? -2.189 -8.544 -22.974 1.00 88.19 262 THR A C 1
ATOM 2167 O O . THR A 1 262 ? -1.768 -8.229 -21.864 1.00 88.19 262 THR A O 1
ATOM 2170 N N . ASN A 1 263 ? -3.412 -9.054 -23.149 1.00 88.94 263 ASN A N 1
ATOM 2171 C CA . ASN A 1 263 ? -4.327 -9.263 -22.027 1.00 88.94 263 ASN A CA 1
ATOM 2172 C C . ASN A 1 263 ? -3.838 -10.367 -21.084 1.00 88.94 263 ASN A C 1
ATOM 2174 O O . ASN A 1 263 ? -3.928 -10.197 -19.872 1.00 88.94 263 ASN A O 1
ATOM 2178 N N . GLU A 1 264 ? -3.331 -11.478 -21.619 1.00 89.62 264 GLU A N 1
ATOM 2179 C CA . GLU A 1 264 ? -2.763 -12.574 -20.823 1.00 89.62 264 GLU A CA 1
ATOM 2180 C C . GLU A 1 264 ? -1.573 -12.078 -19.995 1.00 89.62 264 GLU A C 1
ATOM 2182 O O . GLU A 1 264 ? -1.593 -12.173 -18.769 1.00 89.62 264 GLU A O 1
ATOM 2187 N N . ASN A 1 265 ? -0.623 -11.400 -20.638 1.00 92.75 265 ASN A N 1
ATOM 2188 C CA . ASN A 1 265 ? 0.549 -10.836 -19.976 1.00 92.75 265 ASN A CA 1
ATOM 2189 C C . ASN A 1 265 ? 0.188 -9.766 -18.942 1.00 92.75 265 ASN A C 1
ATOM 2191 O O . ASN A 1 265 ? 0.816 -9.698 -17.888 1.00 92.75 265 ASN A O 1
ATOM 2195 N N . LEU A 1 266 ? -0.848 -8.955 -19.189 1.00 94.62 266 LEU A N 1
ATOM 2196 C CA . LEU A 1 266 ? -1.371 -8.024 -18.190 1.00 94.62 266 LEU A CA 1
ATOM 2197 C C . LEU A 1 266 ? -1.891 -8.762 -16.952 1.00 94.62 266 LEU A C 1
ATOM 2199 O O . LEU A 1 266 ? -1.622 -8.316 -15.836 1.00 94.62 266 LEU A O 1
ATOM 2203 N N . MET A 1 267 ? -2.659 -9.839 -17.132 1.00 95.12 267 MET A N 1
ATOM 2204 C CA . MET A 1 267 ? -3.221 -10.604 -16.015 1.00 95.12 267 MET A CA 1
ATOM 2205 C C . MET A 1 267 ? -2.123 -11.304 -15.213 1.00 95.12 267 MET A C 1
ATOM 2207 O O . MET A 1 267 ? -2.139 -11.220 -13.984 1.00 95.12 267 MET A O 1
ATOM 2211 N N . ASP A 1 268 ? -1.149 -11.911 -15.892 1.00 95.50 268 ASP A N 1
ATOM 2212 C CA . ASP A 1 268 ? -0.003 -12.566 -15.259 1.00 95.50 268 ASP A CA 1
ATOM 2213 C C . ASP A 1 268 ? 0.859 -11.548 -14.504 1.00 95.50 268 ASP A C 1
ATOM 2215 O O . ASP A 1 268 ? 1.111 -11.707 -13.307 1.00 95.50 268 ASP A O 1
ATOM 2219 N N . PHE A 1 269 ? 1.199 -10.425 -15.146 1.00 96.31 269 PHE A N 1
ATOM 2220 C CA . PHE A 1 269 ? 1.908 -9.322 -14.501 1.00 96.31 269 PHE A CA 1
ATOM 2221 C C . PHE A 1 269 ? 1.162 -8.806 -13.267 1.00 96.31 269 PHE A C 1
ATOM 2223 O O . PHE A 1 269 ? 1.769 -8.601 -12.216 1.00 96.31 269 PHE A O 1
ATOM 2230 N N . HIS A 1 270 ? -0.150 -8.582 -13.380 1.00 95.62 270 HIS A N 1
ATOM 2231 C CA . HIS A 1 270 ? -0.968 -8.092 -12.275 1.00 95.62 270 HIS A CA 1
ATOM 2232 C C . HIS A 1 270 ? -0.976 -9.086 -11.108 1.00 95.62 270 HIS A C 1
ATOM 2234 O O . HIS A 1 270 ? -0.823 -8.672 -9.959 1.00 95.62 270 HIS A O 1
ATOM 2240 N N . ALA A 1 271 ? -1.145 -10.383 -11.380 1.00 95.19 271 ALA A N 1
ATOM 2241 C CA . ALA A 1 271 ? -1.148 -11.424 -10.357 1.00 95.19 271 ALA A CA 1
ATOM 2242 C C . ALA A 1 271 ? 0.208 -11.521 -9.640 1.00 95.19 271 ALA A C 1
ATOM 2244 O O . ALA A 1 271 ? 0.256 -11.473 -8.409 1.00 95.19 271 ALA A O 1
ATOM 2245 N N . GLU A 1 272 ? 1.308 -11.574 -10.396 1.00 95.44 272 GLU A N 1
ATOM 2246 C CA . GLU A 1 272 ? 2.664 -11.645 -9.844 1.00 95.44 272 GLU A CA 1
ATOM 2247 C C . GLU A 1 272 ? 3.041 -10.387 -9.053 1.00 95.44 272 GLU A C 1
ATOM 2249 O O . GLU A 1 272 ? 3.645 -10.472 -7.978 1.00 95.44 272 GLU A O 1
ATOM 2254 N N . LEU A 1 273 ? 2.681 -9.205 -9.567 1.00 95.69 273 LEU A N 1
ATOM 2255 C CA . LEU A 1 273 ? 2.939 -7.940 -8.890 1.00 95.69 273 LEU A CA 1
ATOM 2256 C C . LEU A 1 273 ? 2.172 -7.868 -7.569 1.00 95.69 273 LEU A C 1
ATOM 2258 O O . LEU A 1 273 ? 2.754 -7.514 -6.543 1.00 95.69 273 LEU A O 1
ATOM 2262 N N . ASP A 1 274 ? 0.887 -8.217 -7.567 1.00 92.75 274 ASP A N 1
ATOM 2263 C CA . ASP A 1 274 ? 0.070 -8.195 -6.357 1.00 92.75 274 ASP A CA 1
ATOM 2264 C C . ASP A 1 274 ? 0.564 -9.191 -5.306 1.00 92.75 274 ASP A C 1
ATOM 2266 O O . ASP A 1 274 ? 0.615 -8.844 -4.122 1.00 92.75 274 ASP A O 1
ATOM 2270 N N . GLU A 1 275 ? 0.968 -10.397 -5.712 1.00 91.81 275 GLU A N 1
ATOM 2271 C CA . GLU A 1 275 ? 1.556 -11.384 -4.805 1.00 91.81 275 GLU A CA 1
ATOM 2272 C C . GLU A 1 275 ? 2.864 -10.864 -4.190 1.00 91.81 275 GLU A C 1
ATOM 2274 O O . GLU A 1 275 ? 3.049 -10.913 -2.966 1.00 91.81 275 GLU A O 1
ATOM 2279 N N . MET A 1 276 ? 3.749 -10.287 -5.011 1.00 92.75 276 MET A N 1
ATOM 2280 C CA . MET A 1 276 ? 5.004 -9.695 -4.549 1.00 92.75 276 MET A CA 1
ATOM 2281 C C . MET A 1 276 ? 4.753 -8.547 -3.563 1.00 92.75 276 MET A C 1
ATOM 2283 O O . MET A 1 276 ? 5.312 -8.551 -2.460 1.00 92.75 276 MET A O 1
ATOM 2287 N N . LEU A 1 277 ? 3.885 -7.595 -3.917 1.00 90.75 277 LEU A N 1
ATOM 2288 C CA . LEU A 1 277 ? 3.525 -6.464 -3.062 1.00 90.75 277 LEU A CA 1
ATOM 2289 C C . LEU A 1 277 ? 2.943 -6.952 -1.731 1.00 90.75 277 LEU A C 1
ATOM 2291 O O . LEU A 1 277 ? 3.392 -6.519 -0.666 1.00 90.75 277 LEU A O 1
ATOM 2295 N N . PHE A 1 278 ? 2.013 -7.908 -1.774 1.00 85.25 278 PHE A N 1
ATOM 2296 C CA . PHE A 1 278 ? 1.388 -8.473 -0.582 1.00 85.25 278 PHE A CA 1
ATOM 2297 C C . PHE A 1 278 ? 2.404 -9.179 0.326 1.00 85.25 278 PHE A C 1
ATOM 2299 O O . PHE A 1 278 ? 2.429 -8.936 1.538 1.00 85.25 278 PHE A O 1
ATOM 2306 N N . SER A 1 279 ? 3.302 -9.993 -0.241 1.00 86.38 279 SER A N 1
ATOM 2307 C CA . SER A 1 279 ? 4.361 -10.677 0.517 1.00 86.38 279 SER A CA 1
ATOM 2308 C C . SER A 1 279 ? 5.303 -9.696 1.232 1.00 86.38 279 SER A C 1
ATOM 2310 O O . SER A 1 279 ? 5.756 -9.966 2.349 1.00 86.38 279 SER A O 1
ATOM 2312 N N . CYS A 1 280 ? 5.526 -8.522 0.633 1.00 86.19 280 CYS A N 1
ATOM 2313 C CA . CYS A 1 280 ? 6.370 -7.448 1.152 1.00 86.19 280 CYS A CA 1
ATOM 2314 C C . CYS A 1 280 ? 5.655 -6.516 2.139 1.00 86.19 280 CYS A C 1
ATOM 2316 O O . CYS A 1 280 ? 6.308 -5.701 2.788 1.00 86.19 280 CYS A O 1
ATOM 2318 N N . GLY A 1 281 ? 4.337 -6.654 2.309 1.00 79.06 281 GLY A N 1
ATOM 2319 C CA . GLY A 1 281 ? 3.529 -5.764 3.148 1.00 79.06 281 GLY A CA 1
ATOM 2320 C C . GLY A 1 281 ? 3.192 -4.424 2.497 1.00 79.06 281 GLY A C 1
ATOM 2321 O O . GLY A 1 281 ? 2.898 -3.459 3.201 1.00 79.06 281 GLY A O 1
ATOM 2322 N N . PHE A 1 282 ? 3.232 -4.361 1.169 1.00 85.25 282 PHE A N 1
ATOM 2323 C CA . PHE A 1 282 ? 2.755 -3.229 0.393 1.00 85.25 282 PHE A CA 1
ATOM 2324 C C . PHE A 1 282 ? 1.311 -3.418 -0.055 1.00 85.25 282 PHE A C 1
ATOM 2326 O O . PHE A 1 282 ? 0.788 -4.526 -0.165 1.00 85.25 282 PHE A O 1
ATOM 2333 N N . ALA A 1 283 ? 0.677 -2.290 -0.353 1.00 82.06 283 ALA A N 1
ATOM 2334 C CA . ALA A 1 283 ? -0.603 -2.243 -1.020 1.00 82.06 283 ALA A CA 1
ATOM 2335 C C . ALA A 1 283 ? -0.528 -2.906 -2.379 1.00 82.06 283 ALA A C 1
ATOM 2337 O O . ALA A 1 283 ? 0.264 -2.470 -3.213 1.00 82.06 283 ALA A O 1
ATOM 2338 N N . GLN A 1 284 ? -1.384 -3.908 -2.584 1.00 86.88 284 GLN A N 1
ATOM 2339 C CA . GLN A 1 284 ? -1.708 -4.436 -3.903 1.00 86.88 284 GLN A CA 1
ATOM 2340 C C . GLN A 1 284 ? -2.155 -3.302 -4.826 1.00 86.88 284 GLN A C 1
ATOM 2342 O O . GLN A 1 284 ? -2.492 -2.197 -4.375 1.00 86.88 284 GLN A O 1
ATOM 2347 N N . THR A 1 285 ? -2.101 -3.560 -6.121 1.00 89.69 285 THR A N 1
ATOM 2348 C CA . THR A 1 285 ? -2.445 -2.572 -7.128 1.00 89.69 285 THR A CA 1
ATOM 2349 C C . THR A 1 285 ? -3.901 -2.125 -7.000 1.00 89.69 285 THR A C 1
ATOM 2351 O O . THR A 1 285 ? -4.816 -2.896 -6.707 1.00 89.69 285 THR A O 1
ATOM 2354 N N . TYR A 1 286 ? -4.128 -0.822 -7.163 1.00 85.12 286 TYR A N 1
ATOM 2355 C CA . TYR A 1 286 ? -5.456 -0.236 -7.050 1.00 85.12 286 TYR A CA 1
ATOM 2356 C C . TYR A 1 286 ? -5.717 0.765 -8.169 1.00 85.12 286 TYR A C 1
ATOM 2358 O O . TYR A 1 286 ? -5.115 1.833 -8.216 1.00 85.12 286 TYR A O 1
ATOM 2366 N N . LEU A 1 287 ? -6.702 0.476 -9.023 1.00 85.25 287 LEU A N 1
ATOM 2367 C CA . LEU A 1 287 ? -7.032 1.278 -10.212 1.00 85.25 287 LEU A CA 1
ATOM 2368 C C . LEU A 1 287 ? -7.360 2.757 -9.943 1.00 85.25 287 LEU A C 1
ATOM 2370 O O . LEU A 1 287 ? -7.343 3.562 -10.871 1.00 85.25 287 LEU A O 1
ATOM 2374 N N . ARG A 1 288 ? 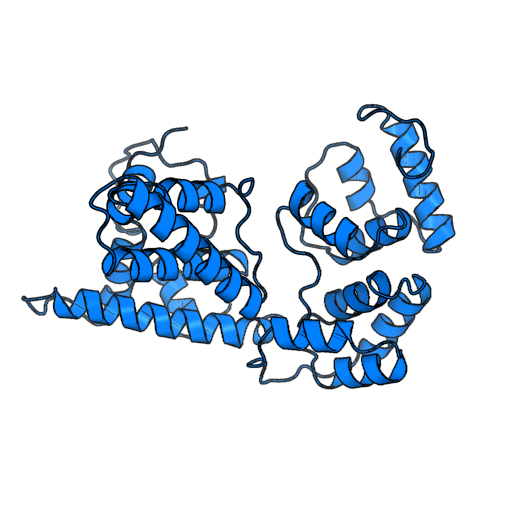-7.687 3.148 -8.703 1.00 83.25 288 ARG A N 1
ATOM 2375 C CA . ARG A 1 288 ? -7.908 4.568 -8.367 1.00 83.25 288 ARG A CA 1
ATOM 2376 C C . ARG A 1 288 ? -6.662 5.273 -7.842 1.00 83.25 288 ARG A C 1
ATOM 2378 O O . ARG A 1 288 ? -6.683 6.496 -7.714 1.00 83.25 288 ARG A O 1
ATOM 2385 N N . HIS A 1 289 ? -5.601 4.536 -7.523 1.00 86.00 289 HIS A N 1
ATOM 2386 C CA . HIS A 1 289 ? -4.319 5.135 -7.199 1.00 86.00 289 HIS A CA 1
ATOM 2387 C C . HIS A 1 289 ? -3.675 5.655 -8.500 1.00 86.00 289 HIS A C 1
ATOM 2389 O O . HIS A 1 289 ? -3.566 4.890 -9.461 1.00 86.00 289 HIS A O 1
ATOM 2395 N N . PRO A 1 290 ? -3.264 6.940 -8.578 1.00 88.62 290 PRO A N 1
ATOM 2396 C CA . PRO A 1 290 ? -2.837 7.544 -9.842 1.00 88.62 290 PRO A CA 1
ATOM 2397 C C . PRO A 1 290 ? -1.696 6.787 -10.525 1.00 88.62 290 PRO A C 1
ATOM 2399 O O . PRO A 1 290 ? -1.772 6.505 -11.717 1.00 88.62 290 PRO A O 1
ATOM 2402 N N . PHE A 1 291 ? -0.656 6.428 -9.770 1.00 91.31 291 PHE A N 1
ATOM 2403 C CA . PHE A 1 291 ? 0.500 5.728 -10.327 1.00 91.31 291 PHE A CA 1
ATOM 2404 C C . PHE A 1 291 ? 0.187 4.278 -10.723 1.00 91.31 291 PHE A C 1
ATOM 2406 O O . PHE A 1 291 ? 0.648 3.820 -11.761 1.00 91.31 291 PHE A O 1
ATOM 2413 N N . ASP A 1 292 ? -0.635 3.570 -9.950 1.00 93.19 292 ASP A N 1
ATOM 2414 C CA . ASP A 1 292 ? -0.997 2.180 -10.256 1.00 93.19 292 ASP A CA 1
ATOM 2415 C C . ASP A 1 292 ? -1.804 2.115 -11.551 1.00 93.19 292 ASP A C 1
ATOM 2417 O O . ASP A 1 292 ? -1.529 1.297 -12.420 1.00 93.19 292 ASP A O 1
ATOM 2421 N N . CYS A 1 293 ? -2.766 3.030 -11.703 1.00 92.38 293 CYS A N 1
ATOM 2422 C CA . CYS A 1 293 ? -3.559 3.167 -12.918 1.00 92.38 293 CYS A CA 1
ATOM 2423 C C . CYS A 1 293 ? -2.680 3.462 -14.139 1.00 92.38 293 CYS A C 1
ATOM 2425 O O . CYS A 1 293 ? -2.865 2.851 -15.187 1.00 92.38 293 CYS A O 1
ATOM 2427 N N . LEU A 1 294 ? -1.691 4.351 -13.990 1.00 94.31 294 LEU A N 1
ATOM 2428 C CA . LEU A 1 294 ? -0.713 4.650 -15.037 1.00 94.31 294 LEU A CA 1
ATOM 2429 C C . LEU A 1 294 ? 0.066 3.396 -15.453 1.00 94.31 294 LEU A C 1
ATOM 2431 O O . LEU A 1 294 ? 0.199 3.121 -16.642 1.00 94.31 294 LEU A O 1
ATOM 2435 N N . LEU A 1 295 ? 0.568 2.636 -14.477 1.00 95.69 295 LEU A N 1
ATOM 2436 C CA . LEU A 1 295 ? 1.380 1.452 -14.735 1.00 95.69 295 LEU A CA 1
ATOM 2437 C C . LEU A 1 295 ? 0.556 0.338 -15.394 1.00 95.69 295 LEU A C 1
ATOM 2439 O O . LEU A 1 295 ? 1.001 -0.244 -16.378 1.00 95.69 295 LEU A O 1
ATOM 2443 N N . LEU A 1 296 ? -0.667 0.096 -14.909 1.00 95.75 296 LEU A N 1
ATOM 2444 C CA . LEU A 1 296 ? -1.593 -0.880 -15.494 1.00 95.75 296 LEU A CA 1
ATOM 2445 C C . LEU A 1 296 ? -2.062 -0.465 -16.895 1.00 95.75 296 LEU A C 1
ATOM 2447 O O . LEU A 1 296 ? -2.213 -1.314 -17.767 1.00 95.75 296 LEU A O 1
ATOM 2451 N N . TYR A 1 297 ? -2.237 0.837 -17.141 1.00 95.00 297 TYR A N 1
ATOM 2452 C CA . TYR A 1 297 ? -2.491 1.357 -18.484 1.00 95.00 297 TYR A CA 1
ATOM 2453 C C . TYR A 1 297 ? -1.332 1.038 -19.438 1.00 95.00 297 TYR A C 1
ATOM 2455 O O . TYR A 1 297 ? -1.573 0.587 -20.554 1.00 95.00 297 TYR A O 1
ATOM 2463 N N . CYS A 1 298 ? -0.083 1.228 -18.997 1.00 95.25 298 CYS A N 1
ATOM 2464 C CA . CYS A 1 298 ? 1.091 0.903 -19.810 1.00 95.25 298 CYS A CA 1
ATOM 2465 C C . CYS A 1 298 ? 1.228 -0.611 -20.026 1.00 95.25 298 CYS A C 1
ATOM 2467 O O . CYS A 1 298 ? 1.526 -1.037 -21.137 1.00 95.25 298 CYS A O 1
ATOM 2469 N N . ALA A 1 299 ? 0.958 -1.422 -18.999 1.00 95.56 299 ALA A N 1
ATOM 2470 C CA . ALA A 1 299 ? 0.963 -2.884 -19.087 1.00 95.56 299 ALA A CA 1
ATOM 2471 C C . ALA A 1 299 ? -0.051 -3.408 -20.119 1.00 95.56 299 ALA A C 1
ATOM 2473 O O . ALA A 1 299 ? 0.221 -4.373 -20.821 1.00 95.56 299 ALA A O 1
ATOM 2474 N N . ASN A 1 300 ? -1.187 -2.725 -20.280 1.00 94.56 300 ASN A N 1
ATOM 2475 C CA . ASN A 1 300 ? -2.224 -3.065 -21.257 1.00 94.56 300 ASN A CA 1
ATOM 2476 C C . ASN A 1 300 ? -1.929 -2.561 -22.690 1.00 94.56 300 ASN A C 1
ATOM 2478 O O . ASN A 1 300 ? -2.846 -2.192 -23.428 1.00 94.56 300 ASN A O 1
ATOM 2482 N N . SER A 1 301 ? -0.661 -2.475 -23.089 1.00 93.06 301 SER A N 1
ATOM 2483 C CA . SER A 1 301 ? -0.256 -1.990 -24.414 1.00 93.06 301 SER A CA 1
ATOM 2484 C C . SER A 1 301 ? 0.602 -3.013 -25.160 1.00 93.06 301 SER A C 1
ATOM 2486 O O . SER A 1 301 ? 1.115 -3.964 -24.575 1.00 93.06 301 SER A O 1
ATOM 2488 N N . TYR A 1 302 ? 0.761 -2.820 -26.472 1.00 89.88 302 TYR A N 1
ATOM 2489 C CA . TYR A 1 302 ? 1.610 -3.687 -27.295 1.00 89.88 302 TYR A CA 1
ATOM 2490 C C . TYR A 1 302 ? 3.093 -3.587 -26.929 1.00 89.88 302 TYR A C 1
ATOM 2492 O O . TYR A 1 302 ? 3.789 -4.594 -26.912 1.00 89.88 302 TYR A O 1
ATOM 2500 N N . ASP A 1 303 ? 3.570 -2.391 -26.587 1.00 91.44 303 ASP A N 1
ATOM 2501 C CA . ASP A 1 303 ? 4.935 -2.167 -26.112 1.00 91.44 303 ASP A CA 1
ATOM 2502 C C . ASP A 1 303 ? 4.879 -1.438 -24.760 1.00 91.44 303 ASP A C 1
ATOM 2504 O O . ASP A 1 303 ? 4.868 -0.201 -24.722 1.00 91.44 303 ASP A O 1
ATOM 2508 N N . PRO A 1 304 ? 4.770 -2.182 -23.642 1.00 94.75 304 PRO A N 1
ATOM 2509 C CA . PRO A 1 304 ? 4.594 -1.600 -22.316 1.00 94.75 304 PRO A CA 1
ATOM 2510 C C . PRO A 1 304 ? 5.736 -0.693 -21.876 1.00 94.75 304 PRO A C 1
ATOM 2512 O O . PRO A 1 304 ? 5.476 0.373 -21.311 1.00 94.75 304 PRO A O 1
ATOM 2515 N N . ILE A 1 305 ? 6.985 -1.072 -22.159 1.00 93.75 305 ILE A N 1
ATOM 2516 C CA . ILE A 1 305 ? 8.166 -0.292 -21.769 1.00 93.75 305 ILE A CA 1
ATOM 2517 C C . ILE A 1 305 ? 8.189 1.025 -22.545 1.00 93.75 305 ILE A C 1
ATOM 2519 O O . ILE A 1 305 ? 8.245 2.097 -21.936 1.00 93.75 305 ILE A O 1
ATOM 2523 N N . THR A 1 306 ? 8.036 0.970 -23.870 1.00 92.44 306 THR A N 1
ATOM 2524 C CA . THR A 1 306 ? 8.023 2.177 -24.706 1.00 92.44 306 THR A CA 1
ATOM 2525 C C . THR A 1 306 ? 6.811 3.056 -24.400 1.00 92.44 306 THR A C 1
ATOM 2527 O O . THR A 1 306 ? 6.919 4.285 -24.386 1.00 92.44 306 THR A O 1
ATOM 2530 N N . THR A 1 307 ? 5.651 2.460 -24.103 1.00 93.69 307 THR A N 1
ATOM 2531 C CA . THR A 1 307 ? 4.450 3.196 -23.679 1.00 93.69 307 THR A CA 1
ATOM 2532 C C . THR A 1 307 ? 4.693 3.924 -22.362 1.00 93.69 307 THR A C 1
ATOM 2534 O O . THR A 1 307 ? 4.372 5.109 -22.265 1.00 93.69 307 THR A O 1
ATOM 2537 N N . LEU A 1 308 ? 5.312 3.269 -21.373 1.00 93.69 308 LEU A N 1
ATOM 2538 C CA . LEU A 1 308 ? 5.677 3.904 -20.107 1.00 93.69 308 LEU A CA 1
ATOM 2539 C C . LEU A 1 308 ? 6.627 5.083 -20.336 1.00 93.69 308 LEU A C 1
ATOM 2541 O O . LEU A 1 308 ? 6.352 6.181 -19.853 1.00 93.69 308 LEU A O 1
ATOM 2545 N N . HIS A 1 309 ? 7.700 4.888 -21.107 1.00 91.38 309 HIS A N 1
ATOM 2546 C CA . HIS A 1 309 ? 8.665 5.946 -21.428 1.00 91.38 309 HIS A CA 1
ATOM 2547 C C . HIS A 1 309 ? 7.990 7.130 -22.128 1.00 91.38 309 HIS A C 1
ATOM 2549 O O . HIS A 1 309 ? 8.146 8.275 -21.708 1.00 91.38 309 HIS A O 1
ATOM 2555 N N . THR A 1 310 ? 7.146 6.854 -23.126 1.00 89.25 310 THR A N 1
ATOM 2556 C CA . THR A 1 310 ? 6.394 7.876 -23.869 1.00 89.25 310 THR A CA 1
ATOM 2557 C C . THR A 1 310 ? 5.458 8.660 -22.950 1.00 89.25 310 THR A C 1
ATOM 2559 O O . THR A 1 310 ? 5.365 9.884 -23.037 1.00 89.25 310 THR A O 1
ATOM 2562 N N . VAL A 1 311 ? 4.749 7.982 -22.048 1.00 89.25 311 VAL A N 1
ATOM 2563 C CA . VAL A 1 311 ? 3.831 8.633 -21.106 1.00 89.25 311 VAL A CA 1
ATOM 2564 C C . VAL A 1 311 ? 4.593 9.453 -20.061 1.00 89.25 311 VAL A C 1
ATOM 2566 O O . VAL A 1 311 ? 4.137 10.534 -19.689 1.00 89.25 311 VAL A O 1
ATOM 2569 N N . MET A 1 312 ? 5.759 8.989 -19.615 1.00 85.12 312 MET A N 1
ATOM 2570 C CA . MET A 1 312 ? 6.620 9.740 -18.699 1.00 85.12 312 MET A CA 1
ATOM 2571 C C . MET A 1 312 ? 7.223 10.988 -19.357 1.00 85.12 312 MET A C 1
ATOM 2573 O O . MET A 1 312 ? 7.335 12.026 -18.701 1.00 85.12 312 MET A O 1
ATOM 2577 N N . GLU A 1 313 ? 7.564 10.914 -20.646 1.00 78.69 313 GLU A N 1
ATOM 2578 C CA . GLU A 1 313 ? 8.150 12.022 -21.406 1.00 78.69 313 GLU A CA 1
ATOM 2579 C C . GLU A 1 313 ? 7.101 13.042 -21.892 1.00 78.69 313 GLU A C 1
ATOM 2581 O O . GLU A 1 313 ? 7.332 14.250 -21.819 1.00 78.69 313 GLU A O 1
ATOM 2586 N N . TYR A 1 314 ? 5.929 12.580 -22.347 1.00 74.81 314 TYR A N 1
ATOM 2587 C CA . TYR A 1 314 ? 4.926 13.411 -23.037 1.00 74.81 314 TYR A CA 1
ATOM 2588 C C . TYR A 1 314 ? 3.554 13.484 -22.349 1.00 74.81 314 TYR A C 1
ATOM 2590 O O . TYR A 1 314 ? 2.637 14.129 -22.877 1.00 74.81 314 TYR A O 1
ATOM 2598 N N . GLY A 1 315 ? 3.374 12.830 -21.198 1.00 61.41 315 GLY A N 1
ATOM 2599 C CA . GLY A 1 315 ? 2.110 12.788 -20.463 1.00 61.41 315 GLY A CA 1
ATOM 2600 C C . GLY A 1 315 ? 1.599 14.186 -20.108 1.00 61.41 315 GLY A C 1
ATOM 2601 O O . GLY A 1 315 ? 2.256 14.955 -19.406 1.00 61.41 315 GLY A O 1
ATOM 2602 N N . ARG A 1 316 ? 0.412 14.534 -20.618 1.00 57.94 316 ARG A N 1
ATOM 2603 C CA . ARG A 1 316 ? -0.178 15.876 -20.478 1.00 57.94 316 ARG A CA 1
ATOM 2604 C C . ARG A 1 316 ? -1.042 16.003 -19.216 1.00 57.94 316 ARG A C 1
ATOM 2606 O O . ARG A 1 316 ? -1.579 15.011 -18.728 1.00 57.94 316 ARG A O 1
ATOM 2613 N N . ASN A 1 317 ? -1.177 17.245 -18.735 1.00 49.00 317 ASN A N 1
ATOM 2614 C CA . ASN A 1 317 ? -2.217 17.671 -17.787 1.00 49.00 317 ASN A CA 1
ATOM 2615 C C . ASN A 1 317 ? -3.596 17.677 -18.443 1.00 49.00 317 ASN A C 1
ATOM 2617 O O . ASN A 1 317 ? -3.679 18.196 -19.584 1.00 49.00 317 ASN A O 1
#

Radius of gyration: 22.32 Å; Cα contacts (8 Å, |Δi|>4): 367; chains: 1; bounding box: 63×42×58 Å

Foldseek 3Di:
DVVVVDDDDLPRLVSVLVLLQVLCCVQVVDGQDPQVNVVSVPDQHDPPCVVSLLSSCLSVLHALVRSQVVCCPRVVFGQQLCLAQLRLLSNLCRHLVNGVVLSVVLCVLCVPQDADQAQLFFSVVSSVVSNVDNDSVVSSVSCSVRHHDPLNLQPNLLVLLLVLLVVLLVVVVVPPPPPPDDPLCSLQVSVCQLAVDRPPDDDDDPPFADPCLQVPLDDHSVQSVCSNVSHDGDLSNSLNSLLSSLLSSLQVPDAQPDQVSLVVSLVVSLVVSQVSCNRSSTDRQDCPRNNSVLQSVLSNDRRSSVSNNCCRVHPGD

Secondary structure (DSSP, 8-state):
-GGGT----TT-HHHHHHHHHHHHHHHHSSPPPHHHHHHHTTPPPPSS-HHHHHHHHHHTT--HHHHHHHHHHHHSS-S--TTSHHHHHHHHHHHTT--HHHHHHHHHHTTTPPPPS---S-HHHHHHHHTT---HHHHHHHHHHT---TTGGGHHHHHHHHHHHHHHHHHHHHH-TT----HHHHHHHHHHHHHSS-TT--S--------HHHHTT---HHHHHHHHTT----HHHHHHHHHHHHHHHHHHS----SHHHHHHHHHHHHHHHHHHHHHHTPPPP-TTSHHHHHHHHHHTSSSHHHHHHHHHHH---